Protein AF-A0ABD0NFW8-F1 (afdb_monomer)

Foldseek 3Di:
DVVVVVVVVVVVVVVVVVVVLQVVCDPPPNVVVVVVVPDPPPDPQWDAAPVRGTHRDPVVVVVRVVVVCCCVPVDPDPVNVVVLLVVLCVDDAPDDDDPVNDGSVNLNVCRVVSVVVVVVVVVCCVVVVDDDPVVVDDDDDDDDDDPDDPPDDPPPDPLDQPPDPPRDPVNNVVVVVVVVD

Solvent-accessible surface area (backbone atoms only — not comparable to full-atom values): 11494 Å² total; per-residue (Å²): 108,71,69,58,54,51,52,51,52,51,50,54,53,49,51,57,51,48,54,61,51,56,77,58,42,63,91,79,66,34,68,66,53,57,65,70,59,74,59,83,66,90,66,84,52,67,46,6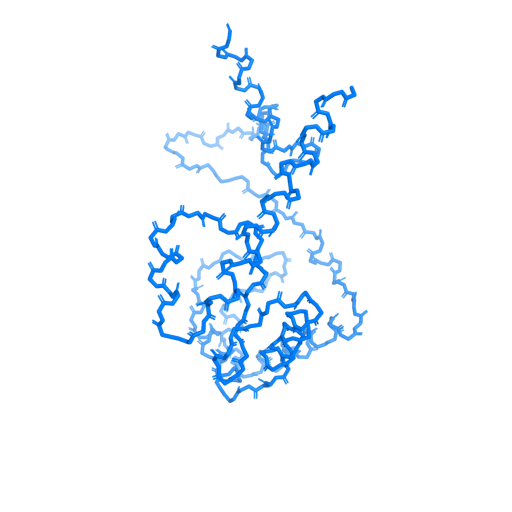3,49,100,85,62,48,68,33,66,51,67,72,57,38,52,47,53,48,51,52,50,48,51,57,68,74,68,54,86,44,76,65,57,70,51,40,59,65,52,50,51,71,65,58,72,77,92,61,86,57,54,99,81,71,60,44,68,60,56,54,45,73,46,43,71,59,40,51,57,51,50,51,52,52,51,49,51,35,61,76,63,72,47,80,60,73,73,77,76,58,85,86,88,76,91,76,86,90,70,96,69,89,88,84,63,86,82,69,81,52,91,86,60,31,75,96,36,92,98,42,43,70,65,56,49,54,51,53,52,51,66,72,75,107

Radius of gyration: 26.08 Å; Cα contacts (8 Å, |Δi|>4): 76; chains: 1; bounding box: 56×52×61 Å

pLDDT: mean 73.21, std 13.17, range [43.12, 93.19]

Organism: Cirrhinus mrigala (NCBI:txid683832)

Structure (mmCIF, N/CA/C/O backbone):
data_AF-A0ABD0NFW8-F1
#
_entry.id   AF-A0ABD0NFW8-F1
#
loop_
_atom_site.group_PDB
_atom_site.id
_atom_site.type_symbol
_atom_site.label_atom_id
_atom_site.label_alt_id
_atom_site.label_comp_id
_atom_site.label_asym_id
_atom_site.label_entity_id
_atom_site.label_seq_id
_atom_site.pdbx_PDB_ins_code
_atom_site.Cartn_x
_atom_site.Cartn_y
_atom_site.Cartn_z
_atom_site.occupancy
_atom_site.B_iso_or_equiv
_atom_site.auth_seq_id
_atom_site.auth_comp_id
_atom_site.auth_asym_id
_atom_site.auth_atom_id
_atom_site.pdbx_PDB_model_num
ATOM 1 N N . GLU A 1 1 ? 5.582 24.492 37.623 1.00 57.72 1 GLU A N 1
ATOM 2 C CA . GLU A 1 1 ? 4.584 23.721 38.400 1.00 57.72 1 GLU A CA 1
ATOM 3 C C . GLU A 1 1 ? 3.145 24.235 38.252 1.00 57.72 1 GLU A C 1
ATOM 5 O O . GLU A 1 1 ? 2.315 23.533 37.683 1.00 57.72 1 GLU A O 1
ATOM 10 N N . MET A 1 2 ? 2.856 25.489 38.629 1.00 61.19 2 MET A N 1
ATOM 11 C CA . MET A 1 2 ? 1.515 26.110 38.530 1.00 61.19 2 MET A CA 1
ATOM 12 C C . MET A 1 2 ? 0.873 26.013 37.134 1.00 61.19 2 MET A C 1
ATOM 14 O O . MET A 1 2 ? -0.293 25.650 37.002 1.00 61.19 2 MET A O 1
ATOM 18 N N . ARG A 1 3 ? 1.655 26.246 36.071 1.00 57.56 3 ARG A N 1
ATOM 19 C CA . ARG A 1 3 ? 1.192 26.139 34.674 1.00 57.56 3 ARG A CA 1
ATOM 20 C C . ARG A 1 3 ? 0.779 24.715 34.283 1.00 57.56 3 ARG A C 1
ATOM 22 O O . ARG A 1 3 ? -0.126 24.551 33.473 1.00 57.56 3 ARG A O 1
ATOM 29 N N . HIS A 1 4 ? 1.429 23.690 34.835 1.00 60.59 4 HIS A N 1
ATOM 30 C CA . HIS A 1 4 ? 1.088 22.293 34.556 1.00 60.59 4 HIS A CA 1
ATOM 31 C C . HIS A 1 4 ? -0.209 21.899 35.274 1.00 60.59 4 HIS A C 1
ATOM 33 O O . HIS A 1 4 ? -1.102 21.326 34.655 1.00 60.59 4 HIS A O 1
ATOM 39 N N . LYS A 1 5 ? -0.361 22.323 36.536 1.00 74.56 5 LYS A N 1
ATOM 40 C CA . LYS A 1 5 ? -1.594 22.141 37.314 1.00 74.56 5 LYS A CA 1
ATOM 41 C C . LYS A 1 5 ? -2.788 22.839 36.652 1.00 74.56 5 LYS A C 1
ATOM 43 O O . LYS A 1 5 ? -3.818 22.211 36.449 1.00 74.56 5 LYS A O 1
ATOM 48 N N . ALA A 1 6 ? -2.607 24.081 36.197 1.00 75.56 6 ALA A N 1
ATOM 49 C CA . ALA A 1 6 ? -3.630 24.818 35.456 1.00 75.56 6 ALA A CA 1
ATOM 50 C C . ALA A 1 6 ? -4.037 24.111 34.151 1.00 75.56 6 ALA A C 1
ATOM 52 O O . ALA A 1 6 ? -5.222 23.975 33.866 1.00 75.56 6 ALA A O 1
ATOM 53 N N . LYS A 1 7 ? -3.074 23.595 33.373 1.00 69.94 7 LYS A N 1
ATOM 54 C CA . LYS A 1 7 ? -3.372 22.827 32.151 1.00 69.94 7 LYS A CA 1
ATOM 55 C C . LYS A 1 7 ? -4.145 21.536 32.438 1.00 69.94 7 LYS A C 1
ATOM 57 O O . LYS A 1 7 ? -5.045 21.205 31.672 1.00 69.94 7 LYS A O 1
ATOM 62 N N . LYS A 1 8 ? -3.818 20.831 33.526 1.00 74.62 8 LYS A N 1
ATOM 63 C CA . LYS A 1 8 ? -4.506 19.597 33.934 1.00 74.62 8 LYS A CA 1
ATOM 64 C C . LYS A 1 8 ? -5.959 19.863 34.338 1.00 74.62 8 LYS A C 1
ATOM 66 O O . LYS A 1 8 ? -6.848 19.148 33.889 1.00 74.62 8 LYS A O 1
ATOM 71 N N . GLU A 1 9 ? -6.209 20.927 35.099 1.00 78.06 9 GLU A N 1
ATOM 72 C CA . GLU A 1 9 ? -7.574 21.333 35.462 1.00 78.06 9 GLU A CA 1
ATOM 73 C C . GLU A 1 9 ? -8.387 21.780 34.241 1.00 78.06 9 GLU A C 1
ATOM 75 O O . GLU A 1 9 ? -9.547 21.403 34.097 1.00 78.06 9 GLU A O 1
ATOM 80 N N . VAL A 1 10 ? -7.769 22.510 33.303 1.00 73.44 10 VAL A N 1
ATOM 81 C CA . VAL A 1 10 ? -8.422 22.877 32.034 1.00 73.44 10 VAL A CA 1
ATOM 82 C C . VAL A 1 10 ? -8.757 21.640 31.197 1.00 73.44 10 VAL A C 1
ATOM 84 O O . VAL A 1 10 ? -9.837 21.588 30.613 1.00 73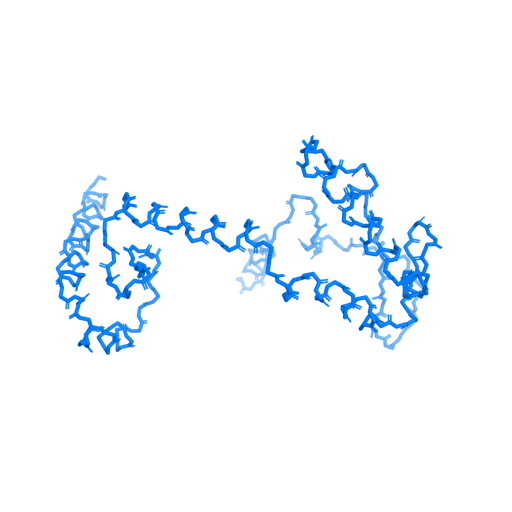.44 10 VAL A O 1
ATOM 87 N N . ALA A 1 11 ? -7.875 20.639 31.140 1.00 66.75 11 ALA A N 1
ATOM 88 C CA . ALA A 1 11 ? -8.151 19.386 30.437 1.00 66.75 11 ALA A CA 1
ATOM 89 C C . ALA A 1 11 ? -9.333 18.636 31.071 1.00 66.75 11 ALA A C 1
ATOM 91 O O . ALA A 1 11 ? -10.264 18.270 30.360 1.00 66.75 11 ALA A O 1
ATOM 92 N N . LYS A 1 12 ? -9.356 18.522 32.404 1.00 74.25 12 LYS A N 1
ATOM 93 C CA . LYS A 1 12 ? -10.440 17.874 33.157 1.00 74.25 12 LYS A CA 1
ATOM 94 C C . LYS A 1 12 ? -11.783 18.602 33.010 1.00 74.25 12 LYS A C 1
ATOM 96 O O . LYS A 1 12 ? -12.833 17.976 32.905 1.00 74.25 12 LYS A O 1
ATOM 101 N N . ALA A 1 13 ? -11.761 19.935 32.977 1.00 75.69 13 ALA A N 1
ATOM 102 C CA . ALA A 1 13 ? -12.955 20.742 32.738 1.00 75.69 13 ALA A CA 1
ATOM 103 C C . ALA A 1 13 ? -13.478 20.587 31.302 1.00 75.69 13 ALA A C 1
ATOM 105 O O . ALA A 1 13 ? -14.690 20.531 31.101 1.00 75.69 13 ALA A O 1
ATOM 106 N N . LYS A 1 14 ? -12.576 20.492 30.315 1.00 70.69 14 LYS A N 1
ATOM 107 C CA . LYS A 1 14 ? -12.939 20.217 28.919 1.00 70.69 14 LYS A CA 1
ATOM 108 C C . LYS A 1 14 ? -13.544 18.827 28.762 1.00 70.69 14 LYS A C 1
ATOM 110 O O . LYS A 1 14 ? -14.594 18.722 28.148 1.00 70.69 14 LYS A O 1
ATOM 115 N N . GLU A 1 15 ? -12.930 17.804 29.347 1.00 65.69 15 GLU A N 1
ATOM 116 C CA . GLU A 1 15 ? -13.440 16.426 29.350 1.00 65.69 15 GLU A CA 1
ATOM 117 C C . GLU A 1 15 ? -14.867 16.372 29.911 1.00 65.69 15 GLU A C 1
ATOM 119 O O . GLU A 1 15 ? -15.792 15.998 29.202 1.00 65.69 15 GLU A O 1
ATOM 124 N N . LYS A 1 16 ? -15.093 16.952 31.097 1.00 76.50 16 LYS A N 1
ATOM 125 C CA . LYS A 1 16 ? -16.430 17.026 31.708 1.00 76.50 16 LYS A CA 1
ATOM 126 C C . LYS A 1 16 ? -17.451 17.824 30.882 1.00 76.50 16 LYS A C 1
ATOM 128 O O . LYS A 1 16 ? -18.656 17.603 31.006 1.00 76.50 16 LYS A O 1
ATOM 133 N N . ALA A 1 17 ? -17.003 18.805 30.097 1.00 70.62 17 ALA A N 1
ATOM 134 C CA . ALA A 1 17 ? -17.871 19.555 29.191 1.00 70.62 17 ALA A CA 1
ATOM 135 C C . ALA A 1 17 ? -18.237 18.735 27.945 1.00 70.62 17 ALA A C 1
ATOM 137 O O . ALA A 1 17 ? -19.371 18.828 27.483 1.00 70.62 17 ALA A O 1
ATOM 138 N N . TYR A 1 18 ? -17.306 17.922 27.440 1.00 62.31 18 TYR A N 1
ATOM 139 C CA . TYR A 1 18 ? -17.555 16.991 26.345 1.00 62.31 18 TYR A CA 1
ATOM 140 C C . TYR A 1 18 ? -18.467 15.840 26.775 1.00 62.31 18 TYR A C 1
ATOM 142 O O . TYR A 1 18 ? -19.432 15.575 26.070 1.00 62.31 18 TYR A O 1
ATOM 150 N N . ASP A 1 19 ? -18.267 15.244 27.952 1.00 68.19 19 ASP A N 1
ATOM 151 C CA . ASP A 1 19 ? -19.137 14.170 28.462 1.00 68.19 19 ASP A CA 1
ATOM 152 C C . ASP A 1 19 ? -20.607 14.616 28.524 1.00 68.19 19 ASP A C 1
ATOM 154 O O . ASP A 1 19 ? -21.500 13.949 28.011 1.00 68.19 19 ASP A O 1
ATOM 158 N N . LYS A 1 20 ? -20.853 15.824 29.049 1.00 71.88 20 LYS A N 1
ATOM 159 C CA . LYS A 1 20 ? -22.196 16.431 29.102 1.00 71.88 20 LYS A CA 1
ATOM 160 C C . LYS A 1 20 ? -22.784 16.776 27.733 1.00 71.88 20 LYS A C 1
ATOM 162 O O . LYS A 1 20 ? -24.004 16.875 27.614 1.00 71.88 20 LYS A O 1
ATOM 167 N N . LEU A 1 21 ? -21.942 17.063 26.739 1.00 65.94 21 LEU A N 1
ATOM 168 C CA . LEU A 1 21 ? -22.375 17.289 25.358 1.00 65.94 21 LEU A CA 1
ATOM 169 C C . LEU A 1 21 ? -22.793 15.954 24.731 1.00 65.94 21 LEU A C 1
ATOM 171 O O . LEU A 1 21 ? -23.844 15.874 24.104 1.00 65.94 21 LEU A O 1
ATOM 175 N N . TYR A 1 22 ? -22.005 14.904 24.961 1.00 62.00 22 TYR A N 1
ATOM 176 C CA . TYR A 1 22 ? -22.234 13.566 24.426 1.00 62.00 22 TYR A CA 1
ATOM 177 C C . TYR A 1 22 ? -23.439 12.850 25.049 1.00 62.00 22 TYR A C 1
ATOM 179 O O . TYR A 1 22 ? -24.151 12.155 24.333 1.00 62.00 22 TYR A O 1
ATOM 187 N N . GLU A 1 23 ? -23.762 13.089 26.322 1.00 65.81 23 GLU A N 1
ATOM 188 C CA . GLU A 1 23 ? -25.011 12.596 26.935 1.00 65.81 23 GLU A CA 1
ATOM 189 C C . GLU A 1 23 ? -26.284 13.146 26.263 1.00 65.81 23 GLU A C 1
ATOM 191 O O . GLU A 1 23 ? -27.338 12.516 26.320 1.00 65.81 23 GLU A O 1
ATOM 196 N N . LYS A 1 24 ? -26.202 14.313 25.610 1.00 66.25 24 LYS A N 1
ATOM 197 C CA . LYS A 1 24 ? -27.335 14.959 24.923 1.00 66.25 24 LYS A CA 1
ATOM 198 C C . LYS A 1 24 ? -27.455 14.569 23.445 1.00 66.25 24 LYS A C 1
ATOM 200 O O . LYS A 1 24 ? -28.384 14.999 22.769 1.00 66.25 24 LYS A O 1
ATOM 205 N N . LEU A 1 25 ? -26.522 13.766 22.936 1.00 61.19 25 LEU A N 1
ATOM 206 C CA . LEU A 1 25 ? -26.402 13.386 21.529 1.00 61.19 25 LEU A CA 1
ATOM 207 C C . LEU A 1 25 ? -27.142 12.067 21.235 1.00 61.19 25 LEU A C 1
ATOM 209 O O . LEU A 1 25 ? -26.522 11.053 20.931 1.00 61.19 25 LEU A O 1
ATOM 213 N N . ASN A 1 26 ? -28.479 12.077 21.296 1.00 55.81 26 ASN A N 1
ATOM 214 C CA . ASN A 1 26 ? -29.318 10.966 20.817 1.00 55.81 26 ASN A CA 1
ATOM 215 C C . ASN A 1 26 ? -30.651 11.481 20.217 1.00 55.81 26 ASN A C 1
ATOM 217 O O . ASN A 1 26 ? -31.208 12.439 20.750 1.00 55.81 26 ASN A O 1
ATOM 221 N N . PRO A 1 27 ? -31.251 10.843 19.192 1.00 53.16 27 PRO A N 1
ATOM 222 C CA . PRO A 1 27 ? -30.721 10.550 17.859 1.00 53.16 27 PRO A CA 1
ATOM 223 C C . PRO A 1 27 ? -31.009 11.656 16.812 1.00 53.16 27 PRO A C 1
ATOM 225 O O . PRO A 1 27 ? -30.450 11.587 15.724 1.00 53.16 27 PRO A O 1
ATOM 228 N N . GLU A 1 28 ? -31.839 12.674 17.093 1.00 50.22 28 GLU A N 1
ATOM 229 C CA . GLU A 1 28 ? -32.274 13.647 16.059 1.00 50.22 28 GLU A CA 1
ATOM 230 C C . GLU A 1 28 ? -31.781 15.094 16.251 1.00 50.22 28 GLU A C 1
ATOM 232 O O . GLU A 1 28 ? -31.641 15.824 15.268 1.00 50.22 28 GLU A O 1
ATOM 237 N N . GLU A 1 29 ? -31.470 15.536 17.475 1.00 51.25 29 GLU A N 1
ATOM 238 C CA . GLU A 1 29 ? -31.160 16.960 17.721 1.00 51.25 29 GLU A CA 1
ATOM 239 C C . GLU A 1 29 ? -29.661 17.293 17.756 1.00 51.25 29 GLU A C 1
ATOM 241 O O . GLU A 1 29 ? -29.271 18.424 17.458 1.00 51.25 29 GLU A O 1
ATOM 246 N N . GLY A 1 30 ? -28.796 16.323 18.058 1.00 50.94 30 GLY A N 1
ATOM 247 C CA . GLY A 1 30 ? -27.383 16.606 18.323 1.00 50.94 30 GLY A CA 1
ATOM 248 C C . GLY A 1 30 ? -26.491 16.792 17.084 1.00 50.94 30 GLY A C 1
ATOM 249 O O . GLY A 1 30 ? -25.461 17.462 17.173 1.00 50.94 30 GLY A O 1
ATOM 250 N N . GLU A 1 31 ? -26.885 16.290 15.905 1.00 49.09 31 GLU A N 1
ATOM 251 C CA . GLU A 1 31 ? -26.116 16.484 14.656 1.00 49.09 31 GLU A CA 1
ATOM 252 C C . GLU A 1 31 ? -25.995 17.970 14.284 1.00 49.09 31 GLU A C 1
ATOM 254 O O . GLU A 1 31 ? -24.922 18.430 13.898 1.00 49.09 31 GLU A O 1
ATOM 259 N N . LYS A 1 32 ? -27.060 18.756 14.498 1.00 55.78 32 LYS A N 1
ATOM 260 C CA . LYS A 1 32 ? -27.054 20.203 14.226 1.00 55.78 32 LYS A CA 1
ATOM 261 C C . LYS A 1 32 ? -26.166 20.990 15.191 1.00 55.78 32 LYS A C 1
ATOM 263 O O . LYS A 1 32 ? -25.728 22.087 14.840 1.00 55.78 32 LYS A O 1
ATOM 268 N N . GLU A 1 33 ? -25.916 20.476 16.396 1.00 51.59 33 GLU A N 1
ATOM 269 C CA . GLU A 1 33 ? -25.056 21.141 17.383 1.00 51.59 33 GLU A CA 1
ATOM 270 C C . GLU A 1 33 ? -23.565 20.885 17.132 1.00 51.59 33 GLU A C 1
ATOM 272 O O . GLU A 1 33 ? -22.766 21.810 17.292 1.00 51.59 33 GLU A O 1
ATOM 277 N N . LEU A 1 34 ? -23.185 19.684 16.681 1.00 51.28 34 LEU A N 1
ATOM 278 C CA . LEU A 1 34 ? -21.800 19.369 16.302 1.00 51.28 34 LEU A CA 1
ATOM 279 C C . LEU A 1 34 ? -21.357 20.153 15.059 1.00 51.28 34 LEU A C 1
ATOM 281 O O . LEU A 1 34 ? -20.278 20.747 15.070 1.00 51.28 34 LEU A O 1
ATOM 285 N N . ASP A 1 35 ? -22.219 20.242 14.044 1.00 51.16 35 ASP A N 1
ATOM 286 C CA . ASP A 1 35 ? -21.938 20.985 12.807 1.00 51.16 35 ASP A CA 1
ATOM 287 C C . ASP A 1 35 ? -21.851 22.503 13.056 1.00 51.16 35 ASP A C 1
ATOM 289 O O . ASP A 1 35 ? -20.966 23.190 12.543 1.00 51.16 35 ASP A O 1
ATOM 293 N N . ARG A 1 36 ? -22.713 23.044 13.934 1.00 50.84 36 ARG A N 1
ATOM 294 C CA . ARG A 1 36 ? -22.640 24.455 14.366 1.00 50.84 36 ARG A CA 1
ATOM 295 C C . ARG A 1 36 ? -21.380 24.780 15.155 1.00 50.84 36 ARG A C 1
ATOM 297 O O . ARG A 1 36 ? -20.960 25.937 15.163 1.00 50.84 36 ARG A O 1
ATOM 304 N N . ALA A 1 37 ? -20.810 23.806 15.861 1.00 52.38 37 ALA A N 1
ATOM 305 C CA . ALA A 1 37 ? -19.673 24.049 16.733 1.00 52.38 37 ALA A CA 1
ATOM 306 C C . ALA A 1 37 ? -18.352 24.207 15.969 1.00 52.38 37 ALA A C 1
ATOM 308 O O . ALA A 1 37 ? -17.406 24.699 16.585 1.00 52.38 37 ALA A O 1
ATOM 309 N N . GLY A 1 38 ? -18.274 23.826 14.681 1.00 46.03 38 GLY A N 1
ATOM 310 C CA . GLY A 1 38 ? -17.118 24.066 13.799 1.00 46.03 38 GLY A CA 1
ATOM 311 C C . GLY A 1 38 ? -15.771 23.619 14.377 1.00 46.03 38 GLY A C 1
ATOM 312 O O . GLY A 1 38 ? -14.724 24.158 14.022 1.00 46.03 38 GLY A O 1
ATOM 313 N N . LYS A 1 39 ? -15.793 22.702 15.344 1.00 51.97 39 LYS A N 1
ATOM 314 C CA . LYS A 1 39 ? -14.612 22.250 16.067 1.00 51.97 39 LYS A CA 1
ATOM 315 C C . LYS A 1 39 ? -14.188 20.950 15.432 1.00 51.97 39 LYS A C 1
ATOM 317 O O . LYS A 1 39 ? -14.923 19.975 15.535 1.00 51.97 39 LYS A O 1
ATOM 322 N N . ASP A 1 40 ? -12.996 20.943 14.845 1.00 43.72 40 ASP A N 1
ATOM 323 C CA . ASP A 1 40 ? -12.250 19.717 14.590 1.00 43.72 40 ASP A CA 1
ATOM 324 C C . ASP A 1 40 ? -12.269 18.886 15.874 1.00 43.72 40 ASP A C 1
ATOM 326 O O . ASP A 1 40 ? -11.600 19.201 16.867 1.00 43.72 40 ASP A O 1
ATOM 330 N N . VAL A 1 41 ? -13.113 17.857 15.892 1.00 48.97 41 VAL A N 1
ATOM 331 C CA . VAL A 1 41 ? -13.207 16.925 17.006 1.00 48.97 41 VAL A CA 1
ATOM 332 C C . VAL A 1 41 ? -11.978 16.027 16.897 1.00 48.97 41 VAL A C 1
ATOM 334 O O . VAL A 1 41 ? -12.026 14.912 16.397 1.00 48.97 41 VAL A O 1
ATOM 337 N N . LEU A 1 42 ? -10.842 16.539 17.376 1.00 43.12 42 LEU A N 1
ATOM 338 C CA . LEU A 1 42 ? -9.550 15.842 17.446 1.00 43.12 42 LEU A CA 1
ATOM 339 C C . LEU A 1 42 ? -9.572 14.617 18.388 1.00 43.12 42 LEU A C 1
ATOM 341 O O . LEU A 1 42 ? -8.546 13.984 18.613 1.00 43.12 42 LEU A O 1
ATOM 345 N N . GLN A 1 43 ? -10.732 14.281 18.957 1.00 50.94 43 GLN A N 1
ATOM 346 C CA . GLN A 1 43 ? -10.986 13.059 19.709 1.00 50.94 43 GLN A CA 1
ATOM 347 C C . GLN A 1 43 ? -12.304 12.458 19.224 1.00 50.94 43 GLN A C 1
ATOM 349 O O . GLN A 1 43 ? -13.359 12.759 19.783 1.00 50.94 43 GLN A O 1
ATOM 354 N N . VAL A 1 44 ? -12.258 11.626 18.182 1.00 51.78 44 VAL A N 1
ATOM 355 C CA . VAL A 1 44 ? -13.405 10.815 17.747 1.00 51.78 44 VAL A CA 1
ATOM 356 C C . VAL A 1 44 ? -13.715 9.799 18.855 1.00 51.78 44 VAL A C 1
ATOM 358 O O . VAL A 1 44 ? -13.275 8.658 18.820 1.00 51.78 44 VAL A O 1
ATOM 361 N N . ARG A 1 45 ? -14.430 10.247 19.892 1.00 53.94 45 ARG A N 1
ATOM 362 C CA . ARG A 1 45 ? -15.006 9.408 20.959 1.00 53.94 45 ARG A CA 1
ATOM 363 C C . ARG A 1 45 ? -16.444 8.996 20.645 1.00 53.94 45 ARG A C 1
ATOM 365 O O . ARG A 1 45 ? -17.104 8.408 21.488 1.00 53.94 45 ARG A O 1
ATOM 372 N N . VAL A 1 46 ? -16.932 9.343 19.454 1.00 61.38 46 VAL A N 1
ATOM 373 C CA . VAL A 1 46 ? -18.312 9.118 19.039 1.00 61.38 46 VAL A CA 1
ATOM 374 C C . VAL A 1 46 ? -18.324 8.385 17.719 1.00 61.38 46 VAL A C 1
ATOM 376 O O . VAL A 1 46 ? -17.937 8.939 16.692 1.00 61.38 46 VAL A O 1
ATOM 379 N N . ILE A 1 47 ? -18.796 7.147 17.755 1.00 71.38 47 ILE A N 1
ATOM 380 C CA . ILE A 1 47 ? -19.121 6.380 16.556 1.00 71.38 47 ILE A CA 1
ATOM 381 C C . ILE A 1 47 ? -20.522 5.804 16.700 1.00 71.38 47 ILE A C 1
ATOM 383 O O . ILE A 1 47 ? -21.018 5.633 17.813 1.00 71.38 47 ILE A O 1
ATOM 387 N N . LYS A 1 48 ? -21.180 5.538 15.572 1.00 78.62 48 LYS A N 1
ATOM 388 C CA . LYS A 1 48 ? -22.524 4.962 15.569 1.00 78.62 48 LYS A CA 1
ATOM 389 C C . LYS A 1 48 ? -22.461 3.437 15.494 1.00 78.62 48 LYS A C 1
ATOM 391 O O . LYS A 1 48 ? -21.636 2.873 14.767 1.00 78.62 48 LYS A O 1
ATOM 396 N N . ASP A 1 49 ? -23.344 2.769 16.225 1.00 77.06 49 ASP A N 1
ATOM 397 C CA . ASP A 1 49 ? -23.582 1.337 16.039 1.00 77.06 49 ASP A CA 1
ATOM 398 C C . ASP A 1 49 ? -24.355 1.057 14.729 1.00 77.06 49 ASP A C 1
ATOM 400 O O . ASP A 1 49 ? -24.738 1.976 13.996 1.00 77.06 49 ASP A O 1
ATOM 404 N N . ALA A 1 50 ? -24.579 -0.220 14.407 1.00 77.00 50 ALA A N 1
ATOM 405 C CA . ALA A 1 50 ? -25.345 -0.627 13.222 1.00 77.00 50 ALA A CA 1
ATOM 406 C C . ALA A 1 50 ? -26.810 -0.132 13.236 1.00 77.00 50 ALA A C 1
ATOM 408 O O . ALA A 1 50 ? -27.439 -0.006 12.186 1.00 77.00 50 ALA A O 1
ATOM 409 N N . VAL A 1 51 ? -27.342 0.199 14.416 1.00 81.50 51 VAL A N 1
ATOM 410 C CA . VAL A 1 51 ? -28.709 0.691 14.649 1.00 81.50 51 VAL A CA 1
ATOM 411 C C . VAL A 1 51 ? -28.742 2.232 14.725 1.00 81.50 51 VAL A C 1
ATOM 413 O O . VAL A 1 51 ? -29.784 2.826 14.985 1.00 81.50 51 VAL A O 1
ATOM 416 N N . LYS A 1 52 ? -27.621 2.899 14.402 1.00 75.38 52 LYS A N 1
ATOM 417 C CA . LYS A 1 52 ? -27.409 4.359 14.417 1.00 75.38 52 LYS A CA 1
ATOM 418 C C . LYS A 1 52 ? -27.412 5.012 15.804 1.00 75.38 52 LYS A C 1
ATOM 420 O O . LYS A 1 52 ? -27.476 6.241 15.879 1.00 75.38 52 LYS A O 1
ATOM 425 N N . ASN A 1 53 ? -27.279 4.246 16.881 1.00 75.88 53 ASN A N 1
ATOM 426 C CA . ASN A 1 53 ? -27.114 4.805 18.219 1.00 75.88 53 ASN A CA 1
ATOM 427 C C . ASN A 1 53 ? -25.691 5.328 18.408 1.00 75.88 53 ASN A C 1
ATOM 429 O O . ASN A 1 53 ? -24.725 4.733 17.928 1.00 75.88 53 ASN A O 1
ATOM 433 N N . VAL A 1 54 ? -25.561 6.436 19.130 1.00 76.12 54 VAL A N 1
ATOM 434 C CA . VAL A 1 54 ? -24.274 7.060 19.447 1.00 76.12 54 VAL A CA 1
ATOM 435 C C . VAL A 1 54 ? -23.591 6.299 20.585 1.00 76.12 54 VAL A C 1
ATOM 437 O O . VAL A 1 54 ? -24.114 6.209 21.693 1.00 76.12 54 VAL A O 1
ATOM 440 N N . LEU A 1 55 ? -22.397 5.775 20.310 1.00 76.88 55 LEU A N 1
ATOM 441 C CA . LEU A 1 55 ? -21.527 5.128 21.288 1.00 76.88 55 LEU A CA 1
ATOM 442 C C . LEU A 1 55 ? -20.506 6.143 21.798 1.00 76.88 55 LEU A C 1
ATOM 444 O O . LEU A 1 55 ? -19.842 6.797 20.998 1.00 76.88 55 LEU A O 1
ATOM 448 N N . THR A 1 56 ? -20.385 6.267 23.119 1.00 72.62 56 THR A N 1
ATOM 449 C CA . THR A 1 56 ? -19.576 7.313 23.776 1.00 72.62 56 THR A CA 1
ATOM 450 C C . THR A 1 56 ? -18.469 6.760 24.678 1.00 72.62 56 THR A C 1
ATOM 452 O O . THR A 1 56 ? -17.518 7.473 24.996 1.00 72.62 56 THR A O 1
ATOM 455 N N . SER A 1 57 ? -18.569 5.490 25.089 1.00 76.81 57 SER A N 1
ATOM 456 C CA . SER A 1 57 ? -17.542 4.818 25.894 1.00 76.81 57 SER A CA 1
ATOM 457 C C . SER A 1 57 ? -16.397 4.323 25.014 1.00 76.81 57 SER A C 1
ATOM 459 O O . SER A 1 57 ? -16.640 3.645 24.019 1.00 76.81 57 SER A O 1
ATOM 461 N N . GLU A 1 58 ? -15.155 4.602 25.412 1.00 73.44 58 GLU A N 1
ATOM 462 C CA . GLU A 1 58 ? -13.932 4.217 24.692 1.00 73.44 58 GLU A CA 1
ATOM 463 C C . GLU A 1 58 ? -13.872 2.710 24.393 1.00 73.44 58 GLU A C 1
ATOM 465 O O . GLU A 1 58 ? -13.596 2.310 23.266 1.00 73.44 58 GLU A O 1
ATOM 470 N N . GLU A 1 59 ? -14.235 1.869 25.361 1.00 78.06 59 GLU A N 1
ATOM 471 C CA . GLU A 1 59 ? -14.256 0.408 25.216 1.00 78.06 59 GLU A CA 1
ATOM 472 C C . GLU A 1 59 ? -15.274 -0.062 24.167 1.00 78.06 59 GLU A C 1
ATOM 474 O O . GLU A 1 59 ? -15.023 -1.005 23.416 1.00 78.06 59 GLU A O 1
ATOM 479 N N . ILE A 1 60 ? -16.432 0.603 24.102 1.00 79.75 60 ILE A N 1
ATOM 480 C CA . ILE A 1 60 ? -17.517 0.257 23.176 1.00 79.75 60 ILE A CA 1
ATOM 481 C C . ILE A 1 60 ? -17.219 0.816 21.781 1.00 79.75 60 ILE A C 1
ATOM 483 O O . ILE A 1 60 ? -17.484 0.151 20.785 1.00 79.75 60 ILE A O 1
ATOM 487 N N . VAL A 1 61 ? -16.605 1.999 21.705 1.00 81.31 61 VAL A N 1
ATOM 488 C CA . VAL A 1 61 ? -16.107 2.604 20.464 1.00 81.31 61 VAL A CA 1
ATOM 489 C C . VAL A 1 61 ? -15.031 1.711 19.841 1.00 81.31 61 VAL A C 1
ATOM 491 O O . VAL A 1 61 ? -15.105 1.406 18.657 1.00 81.31 61 VAL A O 1
ATOM 494 N N . LEU A 1 62 ? -14.062 1.226 20.622 1.00 82.06 62 LEU A N 1
ATOM 495 C CA . LEU A 1 62 ? -13.037 0.304 20.119 1.00 82.06 62 LEU A CA 1
ATOM 496 C C . LEU A 1 62 ? -13.638 -1.023 19.646 1.00 82.06 62 LEU A C 1
ATOM 498 O O . LEU A 1 62 ? -13.260 -1.520 18.588 1.00 82.06 62 LEU A O 1
ATOM 502 N N . ARG A 1 63 ? -14.607 -1.573 20.387 1.00 84.38 63 ARG A N 1
ATOM 503 C CA . ARG A 1 63 ? -15.304 -2.801 19.986 1.00 84.38 63 ARG A CA 1
ATOM 504 C C . ARG A 1 63 ? -16.096 -2.615 18.695 1.00 84.38 63 ARG A C 1
ATOM 506 O O . ARG A 1 63 ? -15.964 -3.422 17.787 1.00 84.38 63 ARG A O 1
ATOM 513 N N . ARG A 1 64 ? -16.849 -1.522 18.567 1.00 87.62 64 ARG A N 1
ATOM 514 C CA . ARG A 1 64 ? -17.596 -1.223 17.342 1.00 87.62 64 ARG A CA 1
ATOM 515 C C . ARG A 1 64 ? -16.667 -0.932 16.158 1.00 87.62 64 ARG A C 1
ATOM 517 O O . ARG A 1 64 ? -17.017 -1.287 15.036 1.00 87.62 64 ARG A O 1
ATOM 524 N N . TRP A 1 65 ? -15.494 -0.333 16.383 1.00 82.81 65 TRP A N 1
ATOM 525 C CA . TRP A 1 65 ? -14.447 -0.231 15.360 1.00 82.81 65 TRP A CA 1
ATOM 526 C C . TRP A 1 65 ? -13.947 -1.606 14.922 1.00 82.81 65 TRP A C 1
ATOM 528 O O . TRP A 1 65 ? -13.841 -1.840 13.725 1.00 82.81 65 TRP A O 1
ATOM 538 N N . MET A 1 66 ? -13.671 -2.508 15.866 1.00 83.62 66 MET A N 1
ATOM 539 C CA . MET A 1 66 ? -13.253 -3.882 15.576 1.00 83.62 66 MET A CA 1
ATOM 540 C C . MET A 1 66 ? -14.310 -4.620 14.747 1.00 83.62 66 MET A C 1
ATOM 542 O O . MET A 1 66 ? -13.984 -5.118 13.679 1.00 83.62 66 MET A O 1
ATOM 546 N N . GLU A 1 67 ? -15.575 -4.587 15.175 1.00 85.00 67 GLU A N 1
ATOM 547 C CA . GLU A 1 67 ? -16.710 -5.166 14.439 1.00 85.00 67 GLU A CA 1
ATOM 548 C C . GLU A 1 67 ? -16.839 -4.562 13.033 1.00 85.00 67 GLU A C 1
ATOM 550 O O . GLU A 1 67 ? -16.976 -5.284 12.053 1.00 85.00 67 GLU A O 1
ATOM 555 N N . TYR A 1 68 ? -16.748 -3.232 12.912 1.00 82.75 68 TYR A N 1
ATOM 556 C CA . TYR A 1 68 ? -16.808 -2.550 11.618 1.00 82.75 68 TYR A CA 1
ATOM 557 C C . TYR A 1 68 ? -15.670 -2.975 10.688 1.00 82.75 68 TYR A C 1
ATOM 559 O O . TYR A 1 68 ? -15.902 -3.191 9.504 1.00 82.75 68 TYR A O 1
ATOM 567 N N . PHE A 1 69 ? -14.442 -3.073 11.201 1.00 80.69 69 PHE A N 1
ATOM 568 C CA . PHE A 1 69 ? -13.297 -3.500 10.403 1.00 80.69 69 PHE A CA 1
ATOM 569 C C . PHE A 1 69 ? -13.385 -4.976 10.024 1.00 80.69 69 PHE A C 1
ATOM 571 O O . PHE A 1 69 ? -13.054 -5.301 8.891 1.00 80.69 69 PHE A O 1
ATOM 578 N N . GLU A 1 70 ? -13.855 -5.854 10.913 1.00 80.50 70 GLU A N 1
ATOM 579 C CA . GLU A 1 70 ? -14.092 -7.259 10.571 1.00 80.50 70 GLU A CA 1
ATOM 580 C C . GLU A 1 70 ? -15.144 -7.397 9.466 1.00 80.50 70 GLU A C 1
ATOM 582 O O . GLU A 1 70 ? -14.911 -8.112 8.493 1.00 80.50 70 GLU A O 1
ATOM 587 N N . GLU A 1 71 ? -16.261 -6.672 9.563 1.00 81.12 71 GLU A N 1
ATOM 588 C CA . GLU A 1 71 ? -17.291 -6.637 8.518 1.00 81.12 71 GLU A CA 1
ATOM 589 C C . GLU A 1 71 ? -16.758 -6.057 7.202 1.00 81.12 71 GLU A C 1
ATOM 591 O O . GLU A 1 71 ? -17.043 -6.588 6.132 1.00 81.12 71 GLU A O 1
ATOM 596 N N . LEU A 1 72 ? -15.994 -4.964 7.268 1.00 79.44 72 LEU A N 1
ATOM 597 C CA . LEU A 1 72 ? -15.498 -4.256 6.089 1.00 79.44 72 LEU A CA 1
ATOM 598 C C . LEU A 1 72 ? -14.389 -5.022 5.362 1.00 79.44 72 LEU A C 1
ATOM 600 O O . LEU A 1 72 ? -14.335 -4.974 4.139 1.00 79.44 72 LEU A O 1
ATOM 604 N N . MET A 1 73 ? -13.477 -5.655 6.102 1.00 69.81 73 MET A N 1
ATOM 605 C CA . MET A 1 73 ? -12.246 -6.223 5.542 1.00 69.81 73 MET A CA 1
ATOM 606 C C . MET A 1 73 ? -12.357 -7.715 5.225 1.00 69.81 73 MET A C 1
ATOM 608 O O . MET A 1 73 ? -11.615 -8.189 4.371 1.00 69.81 73 MET A O 1
ATOM 612 N N . ASN A 1 74 ? -13.247 -8.456 5.898 1.00 70.19 74 ASN A N 1
ATOM 613 C CA . ASN A 1 74 ? -13.292 -9.922 5.798 1.00 70.19 74 ASN A CA 1
ATOM 614 C C . ASN A 1 74 ? -14.546 -10.462 5.096 1.00 70.19 74 ASN A C 1
ATOM 616 O O . ASN A 1 74 ? -14.656 -11.671 4.882 1.00 70.19 74 ASN A O 1
ATOM 620 N N . VAL A 1 75 ? -15.504 -9.606 4.735 1.00 66.75 75 VAL A N 1
ATOM 621 C CA . VAL A 1 75 ? -16.661 -10.010 3.930 1.00 66.75 75 VAL A CA 1
ATOM 622 C C . VAL A 1 75 ? -16.337 -9.764 2.463 1.00 66.75 75 VAL A C 1
ATOM 624 O O . VAL A 1 75 ? -16.565 -8.666 1.963 1.00 66.75 75 VAL A O 1
ATOM 627 N N . GLU A 1 76 ? -15.855 -10.798 1.760 1.00 58.78 76 GLU A N 1
ATOM 628 C CA . GLU A 1 76 ? -15.745 -10.755 0.297 1.00 58.78 76 GLU A CA 1
ATOM 629 C C . GLU A 1 76 ? -17.131 -10.497 -0.303 1.00 58.78 76 GLU A C 1
ATOM 631 O O . GLU A 1 76 ? -17.997 -11.375 -0.394 1.00 58.78 76 GLU A O 1
ATOM 636 N N . THR A 1 77 ? -17.359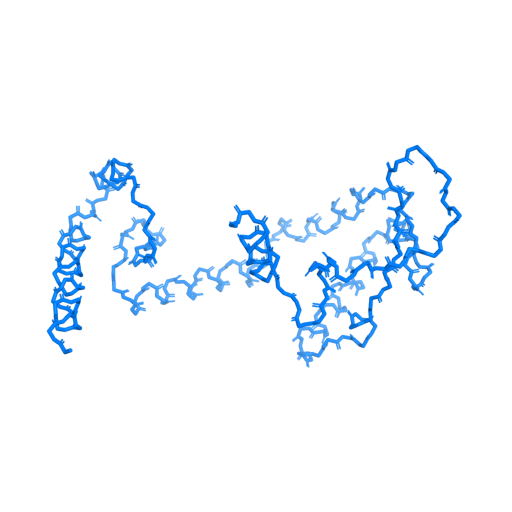 -9.266 -0.734 1.00 62.31 77 THR A N 1
ATOM 637 C CA . THR A 1 77 ? -18.594 -8.910 -1.412 1.00 62.31 77 THR A CA 1
ATOM 638 C C . THR A 1 77 ? -18.479 -9.343 -2.871 1.00 62.31 77 THR A C 1
ATOM 640 O O . THR A 1 77 ? -17.447 -9.169 -3.517 1.00 62.31 77 THR A O 1
ATOM 643 N N . GLU A 1 78 ? -19.569 -9.819 -3.478 1.00 59.91 78 GLU A N 1
ATOM 644 C CA . GLU A 1 78 ? -19.594 -10.143 -4.917 1.00 59.91 78 GLU A CA 1
ATOM 645 C C . GLU A 1 78 ? -19.136 -8.957 -5.799 1.00 59.91 78 GLU A C 1
ATOM 647 O O . GLU A 1 78 ? -18.601 -9.123 -6.897 1.00 59.91 78 GLU A O 1
ATOM 652 N N . ARG A 1 79 ? -19.301 -7.736 -5.280 1.00 58.50 79 ARG A N 1
ATOM 653 C CA . ARG A 1 79 ? -18.790 -6.491 -5.849 1.00 58.50 79 ARG A CA 1
ATOM 654 C C . ARG A 1 79 ? -17.262 -6.435 -5.915 1.00 58.50 79 ARG A C 1
ATOM 656 O O . ARG A 1 79 ? -16.752 -5.961 -6.921 1.00 58.50 79 ARG A O 1
ATOM 663 N N . GLU A 1 80 ? -16.559 -6.889 -4.886 1.00 61.91 80 GLU A N 1
ATOM 664 C CA . GLU A 1 80 ? -15.092 -6.849 -4.783 1.00 61.91 80 GLU A CA 1
ATOM 665 C C . GLU A 1 80 ? -14.459 -7.850 -5.744 1.00 61.91 80 GLU A C 1
ATOM 667 O O . GLU A 1 80 ? -13.561 -7.502 -6.508 1.00 61.91 80 GLU A O 1
ATOM 672 N N . ARG A 1 81 ? -15.052 -9.045 -5.848 1.00 60.84 81 ARG A N 1
ATOM 673 C CA . ARG A 1 81 ? -14.649 -10.056 -6.834 1.00 60.84 81 ARG A CA 1
ATOM 674 C C . ARG A 1 81 ? -14.786 -9.565 -8.277 1.00 60.84 81 ARG A C 1
ATOM 676 O O . ARG A 1 81 ? -13.960 -9.870 -9.132 1.00 60.84 81 ARG A O 1
ATOM 683 N N . ARG A 1 82 ? -15.835 -8.784 -8.558 1.00 60.59 82 ARG A N 1
ATOM 684 C CA . ARG A 1 82 ? -16.051 -8.140 -9.865 1.00 60.59 82 ARG A CA 1
ATOM 685 C C . ARG A 1 82 ? -15.166 -6.903 -10.066 1.00 60.59 82 ARG A C 1
ATOM 687 O O . ARG A 1 82 ? -14.960 -6.502 -11.210 1.00 60.59 82 ARG A O 1
ATOM 694 N N . LEU A 1 83 ? -14.665 -6.295 -8.990 1.00 61.91 83 LEU A N 1
ATOM 695 C CA . LEU A 1 83 ? -13.869 -5.070 -9.024 1.00 61.91 83 LEU A CA 1
ATOM 696 C C . LEU A 1 83 ? -12.510 -5.324 -9.677 1.00 61.91 83 LEU A C 1
ATOM 698 O O . LEU A 1 83 ? -12.198 -4.657 -10.662 1.00 61.91 83 LEU A O 1
ATOM 702 N N . CYS A 1 84 ? -11.786 -6.361 -9.235 1.00 62.72 84 CYS A N 1
ATOM 703 C CA . CYS A 1 84 ? -10.448 -6.675 -9.747 1.00 62.72 84 CYS A CA 1
ATOM 704 C C . CYS A 1 84 ? -10.429 -6.849 -11.274 1.00 62.72 84 CYS A C 1
ATOM 706 O O . CYS A 1 84 ? -9.562 -6.315 -11.967 1.00 62.72 84 CYS A O 1
ATOM 708 N N . ASP A 1 85 ? -11.433 -7.540 -11.813 1.00 65.38 85 ASP A N 1
ATOM 709 C CA . ASP A 1 85 ? -11.573 -7.804 -13.247 1.00 65.38 85 ASP A CA 1
ATOM 710 C C . ASP A 1 85 ? -11.901 -6.527 -14.051 1.00 65.38 85 ASP A C 1
ATOM 712 O O . ASP A 1 85 ? -11.452 -6.336 -15.188 1.00 65.38 85 ASP A O 1
ATOM 716 N N . VAL A 1 86 ? -12.676 -5.612 -13.457 1.00 69.12 86 VAL A N 1
ATOM 717 C CA . VAL A 1 86 ? -13.000 -4.300 -14.039 1.00 69.12 86 VAL A CA 1
ATOM 718 C C . VAL A 1 86 ? -11.806 -3.349 -13.954 1.00 69.12 86 VAL A C 1
ATOM 720 O O . VAL A 1 86 ? -11.535 -2.612 -14.902 1.00 69.12 86 VAL A O 1
ATOM 723 N N . GLU A 1 87 ? -11.070 -3.351 -12.850 1.00 73.88 87 GLU A N 1
ATOM 724 C CA . GLU A 1 87 ? -9.928 -2.468 -12.612 1.00 73.88 87 GLU A CA 1
ATOM 725 C C . GLU A 1 87 ? -8.733 -2.823 -13.481 1.00 73.88 87 GLU A C 1
ATOM 727 O O . GLU A 1 87 ? -8.133 -1.916 -14.066 1.00 73.88 87 GLU A O 1
ATOM 732 N N . MET A 1 88 ? -8.480 -4.118 -13.692 1.00 76.56 88 MET A N 1
ATOM 733 C CA . MET A 1 88 ? -7.473 -4.580 -14.646 1.00 76.56 88 MET A CA 1
ATOM 734 C C . MET A 1 88 ? -7.736 -3.988 -16.038 1.00 76.56 88 MET A C 1
ATOM 736 O O . MET A 1 88 ? -6.851 -3.417 -16.674 1.00 76.56 88 MET A O 1
ATOM 740 N N . LYS A 1 89 ? -8.998 -4.005 -16.490 1.00 74.94 89 LYS 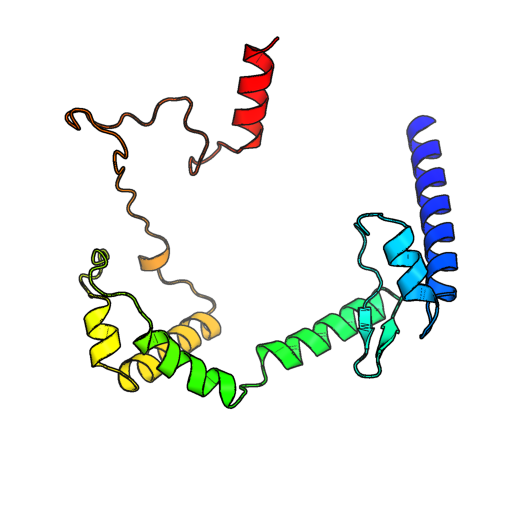A N 1
ATOM 741 C CA . LYS A 1 89 ? -9.405 -3.440 -17.790 1.00 74.94 89 LYS A CA 1
ATOM 742 C C . LYS A 1 89 ? -9.280 -1.914 -17.866 1.00 74.94 89 LYS A C 1
ATOM 744 O O . LYS A 1 89 ? -9.184 -1.378 -18.970 1.00 74.94 89 LYS A O 1
ATOM 749 N N . ARG A 1 90 ? -9.265 -1.208 -16.729 1.00 82.81 90 ARG A N 1
ATOM 750 C CA . ARG A 1 90 ? -9.147 0.262 -16.651 1.00 82.81 90 ARG A CA 1
ATOM 751 C C . ARG A 1 90 ? -7.702 0.758 -16.584 1.00 82.81 90 ARG A C 1
ATOM 753 O O . ARG A 1 90 ? -7.484 1.973 -16.620 1.00 82.81 90 ARG A O 1
ATOM 760 N N . MET A 1 91 ? -6.718 -0.137 -16.512 1.00 84.44 91 MET A N 1
ATOM 761 C CA . MET A 1 91 ? -5.309 0.247 -16.504 1.00 84.44 91 MET A CA 1
ATOM 762 C C . MET A 1 91 ? -4.914 0.979 -17.799 1.00 84.44 91 MET A C 1
ATOM 764 O O . MET A 1 91 ? -5.167 0.516 -18.917 1.00 84.44 91 MET A O 1
ATOM 768 N N . LYS A 1 92 ? -4.282 2.152 -17.647 1.00 86.56 92 LYS A N 1
ATOM 769 C CA . LYS A 1 92 ? -3.852 3.000 -18.770 1.00 86.56 92 LYS A CA 1
ATOM 770 C C . LYS A 1 92 ? -2.654 2.374 -19.480 1.00 86.56 92 LYS A C 1
ATOM 772 O O . LYS A 1 92 ? -1.646 2.127 -18.831 1.00 86.56 92 LYS A O 1
ATOM 777 N N . SER A 1 93 ? -2.756 2.205 -20.794 1.00 87.44 93 SER A N 1
ATOM 778 C CA . SER A 1 93 ? -1.658 1.749 -21.654 1.00 87.44 93 SER A CA 1
ATOM 779 C C . SER A 1 93 ? -0.555 2.797 -21.826 1.00 87.44 93 SER A C 1
ATOM 781 O O . SER A 1 93 ? -0.768 3.985 -21.563 1.00 87.44 93 SER A O 1
ATOM 783 N N . GLY A 1 94 ? 0.612 2.353 -22.297 1.00 86.50 94 GLY A N 1
ATOM 784 C CA . GLY A 1 94 ? 1.758 3.220 -22.595 1.00 86.50 94 GLY A CA 1
ATOM 785 C C . GLY A 1 94 ? 2.480 3.730 -21.347 1.00 86.50 94 GLY A C 1
ATOM 786 O O . GLY A 1 94 ? 3.077 4.807 -21.360 1.00 86.50 94 GLY A O 1
ATOM 787 N N . LYS A 1 95 ? 2.379 2.990 -20.239 1.00 88.50 95 LYS A N 1
ATOM 788 C CA . LYS A 1 95 ? 3.180 3.235 -19.038 1.00 88.50 95 LYS A CA 1
ATOM 789 C C . LYS A 1 95 ? 4.576 2.655 -19.230 1.00 88.50 95 LYS A C 1
ATOM 791 O O . LYS A 1 95 ? 4.737 1.632 -19.886 1.00 88.50 95 LYS A O 1
ATOM 796 N N . VAL A 1 96 ? 5.574 3.332 -18.665 1.00 87.25 96 VAL A N 1
ATOM 797 C CA . VAL A 1 96 ? 6.949 2.825 -18.639 1.00 87.25 96 VAL A CA 1
ATOM 798 C C . VAL A 1 96 ? 6.960 1.535 -17.829 1.00 87.25 96 VAL A C 1
ATOM 800 O O . VAL A 1 96 ? 6.329 1.460 -16.774 1.00 87.25 96 VAL A O 1
ATOM 803 N N . VAL A 1 97 ? 7.645 0.533 -18.363 1.00 89.50 97 VAL A N 1
ATOM 804 C CA . VAL A 1 97 ? 7.769 -0.780 -17.744 1.00 89.50 97 VAL A CA 1
ATOM 805 C C . VAL A 1 97 ? 8.694 -0.692 -16.530 1.00 89.50 97 VAL A C 1
ATOM 807 O O . VAL A 1 97 ? 9.656 0.080 -16.534 1.00 89.50 97 VAL A O 1
ATOM 810 N N . GLY A 1 98 ? 8.366 -1.436 -15.475 1.00 85.31 98 GLY A N 1
ATOM 811 C CA . GLY A 1 98 ? 9.197 -1.517 -14.283 1.00 85.31 98 GLY A CA 1
ATOM 812 C C . GLY A 1 98 ? 10.488 -2.314 -14.518 1.00 85.31 98 GLY A C 1
ATOM 813 O O . GLY A 1 98 ? 10.730 -2.818 -15.615 1.00 85.31 98 GLY A O 1
ATOM 814 N N . PRO A 1 99 ? 11.326 -2.466 -13.479 1.00 84.69 99 PRO A N 1
ATOM 815 C CA . PRO A 1 99 ? 12.522 -3.315 -13.525 1.00 84.69 99 PRO A CA 1
ATOM 816 C C . PRO A 1 99 ? 12.239 -4.803 -13.782 1.00 84.69 99 PRO A C 1
ATOM 818 O O . PRO A 1 99 ? 13.169 -5.562 -14.024 1.00 84.69 99 PRO A O 1
ATOM 821 N N . ASP A 1 100 ? 10.976 -5.220 -13.675 1.00 85.88 100 ASP A N 1
ATOM 822 C CA . ASP A 1 100 ? 10.494 -6.571 -13.961 1.00 85.88 100 ASP A CA 1
ATOM 823 C C . ASP A 1 100 ? 10.296 -6.839 -15.460 1.00 85.88 100 ASP A C 1
ATOM 825 O O . ASP A 1 100 ? 10.053 -7.978 -15.847 1.00 85.88 100 ASP A O 1
ATOM 829 N N . GLU A 1 101 ? 10.395 -5.807 -16.301 1.00 89.81 101 GLU A N 1
ATOM 830 C CA . GLU A 1 101 ? 10.162 -5.884 -17.745 1.00 89.81 101 GLU A CA 1
ATOM 831 C C . GLU A 1 101 ? 8.736 -6.345 -18.124 1.00 89.81 101 GLU A C 1
ATOM 833 O O . GLU A 1 101 ? 8.478 -6.701 -19.276 1.00 89.81 101 GLU A O 1
ATOM 838 N N . ILE A 1 102 ? 7.767 -6.255 -17.196 1.00 90.44 102 ILE A N 1
ATOM 839 C CA . ILE A 1 102 ? 6.372 -6.649 -17.441 1.00 90.44 102 ILE A CA 1
ATOM 840 C C . ILE A 1 102 ? 5.506 -5.418 -17.761 1.00 90.44 102 ILE A C 1
ATOM 842 O O . ILE A 1 102 ? 5.192 -4.618 -16.874 1.00 90.44 102 ILE A O 1
ATOM 846 N N . PRO A 1 103 ? 5.056 -5.238 -19.017 1.00 92.12 103 PRO A N 1
ATOM 847 C CA . PRO A 1 103 ? 4.182 -4.127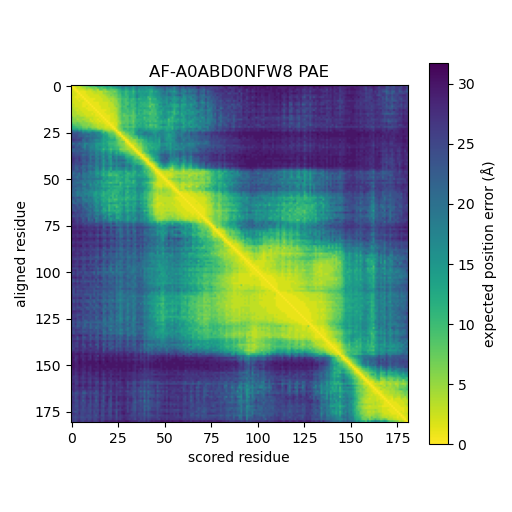 -19.369 1.00 92.12 103 PRO A CA 1
ATOM 848 C C . PRO A 1 103 ? 2.770 -4.309 -18.797 1.00 92.12 103 PRO A C 1
ATOM 850 O O . PRO A 1 103 ? 2.260 -5.422 -18.658 1.00 92.12 103 PRO A O 1
ATOM 853 N N . VAL A 1 104 ? 2.080 -3.196 -18.540 1.00 90.12 104 VAL A N 1
ATOM 854 C CA . VAL A 1 104 ? 0.697 -3.198 -18.026 1.00 90.12 104 VAL A CA 1
ATOM 855 C C . VAL A 1 104 ? -0.289 -3.882 -18.984 1.00 90.12 104 VAL A C 1
ATOM 857 O O . VAL A 1 104 ? -1.301 -4.453 -18.578 1.00 90.12 104 VAL A O 1
ATOM 860 N N . GLU A 1 105 ? 0.026 -3.873 -20.276 1.00 91.19 105 GLU A N 1
ATOM 861 C CA . GLU A 1 105 ? -0.708 -4.569 -21.322 1.00 91.19 105 GLU A CA 1
ATOM 862 C C . GLU A 1 105 ? -0.670 -6.093 -21.149 1.00 91.19 105 GLU A C 1
ATOM 864 O O . GLU A 1 105 ? -1.671 -6.744 -21.445 1.00 91.19 105 GLU A O 1
ATOM 869 N N . ALA A 1 106 ? 0.423 -6.664 -20.625 1.00 90.56 106 ALA A N 1
ATOM 870 C CA . ALA A 1 106 ? 0.508 -8.102 -20.370 1.00 90.56 106 ALA A CA 1
ATOM 871 C C . ALA A 1 106 ? -0.549 -8.528 -19.342 1.00 90.56 106 ALA A C 1
ATOM 873 O O . ALA A 1 106 ? -1.326 -9.448 -19.596 1.00 90.56 106 ALA A O 1
ATOM 874 N N . TRP A 1 107 ? -0.668 -7.786 -18.239 1.00 88.88 107 TRP A N 1
ATOM 875 C CA . TRP A 1 107 ? -1.687 -8.019 -17.212 1.00 88.88 107 TRP A CA 1
ATOM 876 C C . TRP A 1 107 ? -3.114 -7.895 -17.759 1.00 88.88 107 TRP A C 1
ATOM 878 O O . TRP A 1 107 ? -3.975 -8.725 -17.464 1.00 88.88 107 TRP A O 1
ATOM 888 N N . ARG A 1 108 ? -3.357 -6.919 -18.640 1.00 86.81 108 ARG A N 1
ATOM 889 C CA . ARG A 1 108 ? -4.651 -6.764 -19.322 1.00 86.81 108 ARG A CA 1
ATOM 890 C C . ARG A 1 108 ? -4.984 -7.924 -20.258 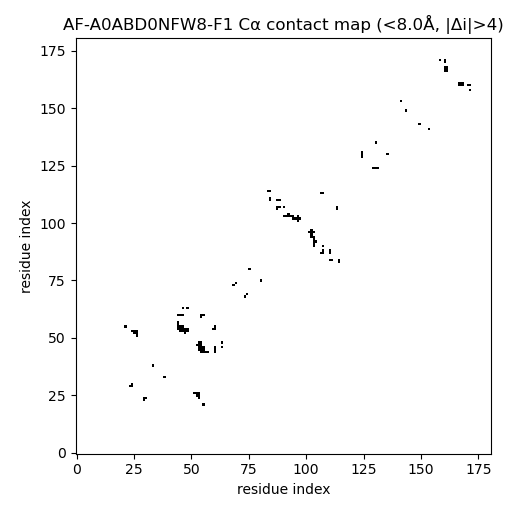1.00 86.81 108 ARG A C 1
ATOM 892 O O . ARG A 1 108 ? -6.148 -8.313 -20.322 1.00 86.81 108 ARG A O 1
ATOM 899 N N . CYS A 1 109 ? -3.999 -8.457 -20.977 1.00 87.69 109 CYS A N 1
ATOM 900 C CA . CYS A 1 109 ? -4.184 -9.593 -21.884 1.00 87.69 109 CYS A CA 1
ATOM 901 C C . CYS A 1 109 ? -4.488 -10.897 -21.136 1.00 87.69 109 CYS A C 1
ATOM 903 O O . CYS A 1 109 ? -5.253 -11.720 -21.632 1.00 87.69 109 CYS A O 1
ATOM 905 N N . LEU A 1 110 ? -3.910 -11.080 -19.949 1.00 88.00 110 LEU A N 1
ATOM 906 C CA . LEU A 1 110 ? -4.092 -12.280 -19.128 1.00 88.00 110 LEU A CA 1
ATOM 907 C C . LEU A 1 110 ? -5.485 -12.361 -18.475 1.00 88.00 110 LEU A C 1
ATOM 909 O O . LEU A 1 110 ? -5.949 -13.459 -18.164 1.00 88.00 110 LEU A O 1
ATOM 913 N N . GLY A 1 111 ? -6.163 -11.223 -18.279 1.00 86.06 111 GLY A N 1
ATOM 914 C CA . GLY A 1 111 ? -7.546 -11.164 -17.793 1.00 86.06 111 GLY A CA 1
ATOM 915 C C . GLY A 1 111 ? -7.742 -11.885 -16.456 1.00 86.06 111 GLY A C 1
ATOM 916 O O . GLY A 1 111 ? -6.996 -11.659 -15.506 1.00 86.06 111 GLY A O 1
ATOM 917 N N . GLU A 1 112 ? -8.713 -12.799 -16.394 1.00 85.31 112 GLU A N 1
ATOM 918 C CA . GLU A 1 112 ? -9.046 -13.550 -15.173 1.00 85.31 112 GLU A CA 1
ATOM 919 C C . GLU A 1 112 ? -7.850 -14.357 -14.627 1.00 85.31 112 GLU A C 1
ATOM 921 O O . GLU A 1 112 ? -7.721 -14.562 -13.419 1.00 85.31 112 GLU A O 1
ATOM 926 N N . MET A 1 113 ? -6.937 -14.804 -15.499 1.00 87.69 113 MET A N 1
ATOM 927 C CA . MET A 1 113 ? -5.741 -15.533 -15.071 1.00 87.69 113 MET A CA 1
ATOM 928 C C . MET A 1 113 ? -4.780 -14.634 -14.288 1.00 87.69 113 MET A C 1
ATOM 930 O O . MET A 1 113 ? -4.202 -15.085 -13.300 1.00 87.69 113 MET A O 1
ATOM 934 N N . ALA A 1 114 ? -4.651 -13.363 -14.684 1.00 88.44 114 ALA A N 1
ATOM 935 C CA . ALA A 1 114 ? -3.876 -12.383 -13.929 1.00 88.44 114 ALA A CA 1
ATOM 936 C C . ALA A 1 114 ? -4.503 -12.107 -12.563 1.00 88.44 114 ALA A C 1
ATOM 938 O O . ALA A 1 114 ? -3.779 -12.056 -11.575 1.00 88.44 114 ALA A O 1
ATOM 939 N N . VAL A 1 115 ? -5.833 -11.988 -12.491 1.00 86.69 115 VAL A N 1
ATOM 940 C CA . VAL A 1 115 ? -6.533 -11.803 -11.211 1.00 86.69 115 VAL A CA 1
ATOM 941 C C . VAL A 1 115 ? -6.263 -12.987 -10.285 1.00 86.69 115 VAL A C 1
ATOM 943 O O . VAL A 1 115 ? -5.771 -12.785 -9.184 1.00 86.69 115 VAL A O 1
ATOM 946 N N . LYS A 1 116 ? -6.460 -14.228 -10.751 1.00 88.50 116 LYS A N 1
ATOM 947 C CA . LYS A 1 116 ? -6.179 -15.437 -9.951 1.00 88.50 116 LYS A CA 1
ATOM 948 C C . LYS A 1 116 ? -4.729 -15.518 -9.480 1.00 88.50 116 LYS A C 1
ATOM 950 O O . LYS A 1 116 ? -4.480 -15.961 -8.363 1.00 88.50 116 LYS A O 1
ATOM 955 N N . PHE A 1 117 ? -3.784 -15.144 -10.339 1.00 91.31 117 PHE A N 1
ATOM 956 C CA . PHE A 1 117 ? -2.368 -15.130 -9.991 1.00 91.31 117 PHE A CA 1
ATOM 957 C C . PHE A 1 117 ? -2.068 -14.093 -8.903 1.00 91.31 117 PHE A C 1
ATOM 959 O O . PHE A 1 117 ? -1.455 -14.435 -7.897 1.00 91.31 117 PHE A O 1
ATOM 966 N N . LEU A 1 118 ? -2.528 -12.852 -9.082 1.00 89.94 118 LEU A N 1
ATOM 967 C CA . LEU A 1 118 ? -2.284 -11.771 -8.129 1.00 89.94 118 LEU A CA 1
ATOM 968 C C . LEU A 1 118 ? -2.971 -12.019 -6.790 1.00 89.94 118 LEU A C 1
ATOM 970 O O . LEU A 1 118 ? -2.348 -11.777 -5.766 1.00 89.94 118 LEU A O 1
ATOM 974 N N . THR A 1 119 ? -4.203 -12.536 -6.786 1.00 88.75 119 THR A N 1
ATOM 975 C CA . THR A 1 119 ? -4.892 -12.932 -5.550 1.00 88.75 119 THR A CA 1
ATOM 976 C C . THR A 1 119 ? -4.034 -13.915 -4.762 1.00 88.75 119 THR A C 1
ATOM 978 O O . THR A 1 119 ? -3.672 -13.613 -3.636 1.00 88.75 119 THR A O 1
ATOM 981 N N . ARG A 1 120 ? -3.571 -15.005 -5.392 1.00 92.06 120 ARG A N 1
ATOM 982 C CA . ARG A 1 120 ? -2.692 -15.982 -4.724 1.00 92.06 120 ARG A CA 1
ATOM 983 C C . ARG A 1 120 ? -1.398 -15.366 -4.200 1.00 92.06 120 ARG A C 1
ATOM 985 O O . ARG A 1 120 ? -0.966 -15.714 -3.112 1.00 92.06 120 ARG A O 1
ATOM 992 N N . LEU A 1 121 ? -0.780 -14.475 -4.976 1.00 90.81 121 LEU A N 1
ATOM 993 C CA . LEU A 1 121 ? 0.440 -13.786 -4.560 1.00 90.81 121 LEU A CA 1
ATOM 994 C C . LEU A 1 121 ? 0.193 -12.906 -3.327 1.00 90.81 121 LEU A C 1
ATOM 996 O O . LEU A 1 121 ? 0.997 -12.913 -2.401 1.00 90.81 121 LEU A O 1
ATOM 1000 N N . PHE A 1 122 ? -0.893 -12.131 -3.316 1.00 89.56 122 PHE A N 1
ATOM 1001 C CA . PHE A 1 122 ? -1.229 -11.287 -2.173 1.00 89.56 122 PHE A CA 1
ATOM 1002 C C . PHE A 1 122 ? -1.608 -12.119 -0.950 1.00 89.56 122 PHE A C 1
ATOM 1004 O O . PHE A 1 122 ? -1.152 -11.785 0.139 1.00 89.56 122 PHE A O 1
ATOM 1011 N N . ASP A 1 123 ? -2.360 -13.205 -1.131 1.00 90.25 123 ASP A N 1
ATOM 1012 C CA . ASP A 1 123 ? -2.697 -14.141 -0.056 1.00 90.25 123 ASP A CA 1
ATOM 1013 C C . ASP A 1 123 ? -1.417 -14.705 0.575 1.00 90.25 123 ASP A C 1
ATOM 1015 O O . ASP A 1 123 ? -1.251 -14.637 1.786 1.00 90.25 123 ASP A O 1
ATOM 1019 N N . GLU A 1 124 ? -0.449 -15.145 -0.234 1.00 92.94 124 GLU A N 1
ATOM 1020 C CA . GLU A 1 124 ? 0.842 -15.648 0.254 1.00 92.94 124 GLU A CA 1
ATOM 1021 C C . GLU A 1 124 ? 1.647 -14.575 1.009 1.00 92.94 124 GLU A C 1
ATOM 1023 O O . GLU A 1 124 ? 2.246 -14.854 2.050 1.00 92.94 124 GLU A O 1
ATOM 1028 N N . ILE A 1 125 ? 1.655 -13.328 0.527 1.00 92.19 125 ILE A N 1
ATOM 1029 C CA . ILE A 1 125 ? 2.328 -12.206 1.207 1.00 92.19 125 ILE A CA 1
ATOM 1030 C C . ILE A 1 125 ? 1.657 -11.894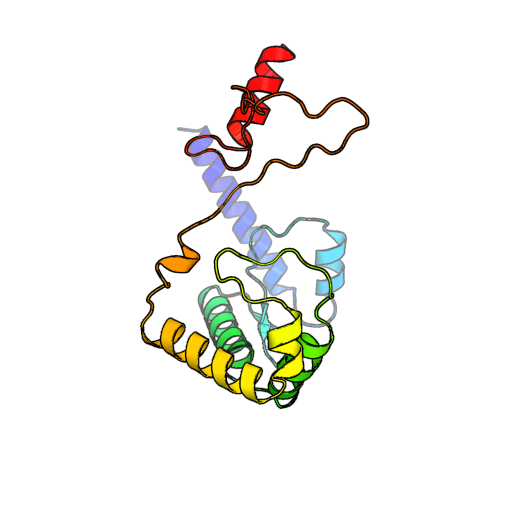 2.551 1.00 92.19 125 ILE A C 1
ATOM 1032 O O . ILE A 1 125 ? 2.351 -11.625 3.533 1.00 92.19 125 ILE A O 1
ATOM 1036 N N . LEU A 1 126 ? 0.324 -11.919 2.601 1.00 89.19 126 LEU A N 1
ATOM 1037 C CA . LEU A 1 126 ? -0.442 -11.659 3.818 1.00 89.19 126 LEU A CA 1
ATOM 1038 C C . LEU A 1 126 ? -0.289 -12.802 4.828 1.00 89.19 126 LEU A C 1
ATOM 1040 O O . LEU A 1 126 ? -0.034 -12.532 5.997 1.00 89.19 126 LEU A O 1
ATOM 1044 N N . GLU A 1 127 ? -0.377 -14.058 4.385 1.00 92.06 127 GLU A N 1
ATOM 1045 C CA . GLU A 1 127 ? -0.218 -15.249 5.230 1.00 92.06 127 GLU A CA 1
ATOM 1046 C C . GLU A 1 127 ? 1.205 -15.394 5.777 1.00 92.06 127 GLU A C 1
ATOM 1048 O O . GLU A 1 127 ? 1.396 -15.783 6.928 1.00 92.06 127 GLU A O 1
ATOM 1053 N N . SER A 1 128 ? 2.217 -15.090 4.962 1.00 93.19 128 SER A N 1
ATOM 1054 C CA . SER A 1 128 ? 3.618 -15.154 5.390 1.00 93.19 128 SER A CA 1
ATOM 1055 C C . SER A 1 128 ? 4.059 -13.949 6.222 1.00 93.19 128 SER A C 1
ATOM 1057 O O . SER A 1 128 ? 5.161 -13.973 6.773 1.00 93.19 128 SER A O 1
ATOM 1059 N N . GLU A 1 129 ? 3.244 -12.887 6.268 1.00 92.38 129 GLU A N 1
ATOM 1060 C CA . GLU A 1 129 ? 3.565 -11.578 6.857 1.00 92.38 129 GLU A CA 1
ATOM 1061 C C . GLU A 1 129 ? 4.917 -11.010 6.375 1.00 92.38 129 GLU A C 1
ATOM 1063 O O . GLU A 1 129 ? 5.558 -10.187 7.037 1.00 92.38 129 GLU A O 1
ATOM 1068 N N . SER A 1 130 ? 5.374 -11.448 5.199 1.00 90.25 130 SER A N 1
ATOM 1069 C CA . SER A 1 130 ? 6.703 -11.162 4.677 1.00 90.25 130 SER A CA 1
ATOM 1070 C C . SER A 1 130 ? 6.604 -10.407 3.364 1.00 90.25 130 SER A C 1
ATOM 1072 O O . SER A 1 130 ? 6.086 -10.884 2.357 1.00 90.25 130 SER A O 1
ATOM 1074 N N . MET A 1 131 ? 7.149 -9.195 3.360 1.00 90.56 131 MET A N 1
ATOM 1075 C CA . MET A 1 131 ? 7.216 -8.374 2.159 1.00 90.56 131 MET A CA 1
ATOM 1076 C C . MET A 1 131 ? 8.276 -8.942 1.187 1.00 90.56 131 MET A C 1
ATOM 1078 O O . MET A 1 131 ? 9.380 -9.267 1.640 1.00 90.56 131 MET A O 1
ATOM 1082 N N . PRO A 1 132 ? 8.024 -9.005 -0.131 1.00 89.12 132 PRO A N 1
ATOM 1083 C CA . PRO A 1 132 ? 9.047 -9.372 -1.112 1.00 89.12 132 PRO A CA 1
ATOM 1084 C C . PRO A 1 132 ? 10.241 -8.402 -1.120 1.00 89.12 132 PRO A C 1
ATOM 1086 O O . PRO A 1 132 ? 10.071 -7.186 -0.988 1.00 89.12 132 PRO A O 1
ATOM 1089 N N . GLU A 1 133 ? 11.460 -8.917 -1.314 1.00 87.88 133 GLU A N 1
ATOM 1090 C CA . GLU A 1 133 ? 12.677 -8.086 -1.408 1.00 87.88 133 GLU A CA 1
ATOM 1091 C C . GLU A 1 133 ? 12.620 -7.122 -2.597 1.00 87.88 133 GLU A C 1
ATOM 1093 O O . GLU A 1 133 ? 13.086 -5.987 -2.526 1.00 87.88 133 GLU A O 1
ATOM 1098 N N . GLU A 1 134 ? 12.010 -7.555 -3.695 1.00 86.25 134 GLU A N 1
ATOM 1099 C CA . GLU A 1 134 ? 11.803 -6.772 -4.911 1.00 86.25 134 GLU A CA 1
ATOM 1100 C C . GLU A 1 134 ? 11.064 -5.467 -4.613 1.00 86.25 134 GLU A C 1
ATOM 1102 O O . GLU A 1 134 ? 11.427 -4.422 -5.149 1.00 86.25 134 GLU A O 1
ATOM 1107 N N . TRP A 1 135 ? 10.070 -5.508 -3.721 1.00 84.62 135 TRP A N 1
ATOM 1108 C CA . TRP A 1 135 ? 9.240 -4.353 -3.374 1.00 84.62 135 TRP A CA 1
ATOM 1109 C C . TRP A 1 135 ? 9.940 -3.400 -2.401 1.00 84.62 135 TRP A C 1
ATOM 1111 O O . TRP A 1 135 ? 9.542 -2.244 -2.273 1.00 84.62 135 TRP A O 1
ATOM 1121 N N . ARG A 1 136 ? 11.019 -3.850 -1.744 1.00 84.62 136 ARG A N 1
ATOM 1122 C CA . ARG A 1 136 ? 11.884 -2.990 -0.921 1.00 84.62 136 ARG A CA 1
ATOM 1123 C C . ARG A 1 136 ? 12.834 -2.129 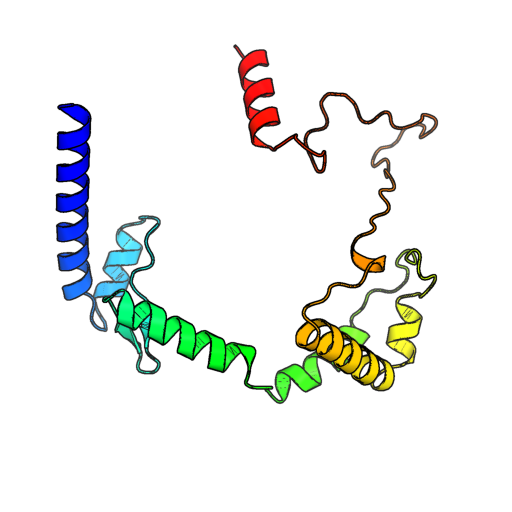-1.754 1.00 84.62 136 ARG A C 1
ATOM 1125 O O . ARG A 1 136 ? 13.460 -1.217 -1.214 1.00 84.62 136 ARG A O 1
ATOM 1132 N N . ARG A 1 137 ? 12.962 -2.395 -3.057 1.00 82.81 137 ARG A N 1
ATOM 1133 C CA . ARG A 1 137 ? 13.849 -1.654 -3.962 1.00 82.81 137 ARG A CA 1
ATOM 1134 C C . ARG A 1 137 ? 13.054 -0.588 -4.718 1.00 82.81 137 ARG A C 1
ATOM 1136 O O . ARG A 1 137 ? 11.999 -0.871 -5.271 1.00 82.81 137 ARG A O 1
ATOM 1143 N N . SER A 1 138 ? 13.573 0.640 -4.786 1.00 79.81 138 SER A N 1
ATOM 1144 C CA . SER A 1 138 ? 13.006 1.702 -5.629 1.00 79.81 138 SER A CA 1
ATOM 1145 C C . SER A 1 138 ? 14.068 2.308 -6.546 1.00 79.81 138 SER A C 1
ATOM 1147 O O . SER A 1 138 ? 15.216 2.501 -6.147 1.00 79.81 138 SER A O 1
ATOM 1149 N N . ALA A 1 139 ? 13.685 2.588 -7.794 1.00 76.44 139 ALA A N 1
ATOM 1150 C CA . ALA A 1 139 ? 14.520 3.274 -8.774 1.00 76.44 139 ALA A CA 1
ATOM 1151 C C . ALA A 1 139 ? 13.988 4.698 -8.972 1.00 76.44 139 ALA A C 1
ATOM 1153 O O . ALA A 1 139 ? 12.880 4.898 -9.469 1.00 76.44 139 ALA A O 1
ATOM 1154 N N . LEU A 1 140 ? 14.775 5.695 -8.568 1.00 76.12 140 LEU A N 1
ATOM 1155 C CA . LEU A 1 140 ? 14.428 7.103 -8.739 1.00 76.12 140 LEU A CA 1
ATOM 1156 C C . LEU A 1 140 ? 15.048 7.626 -10.033 1.00 76.12 140 LEU A C 1
ATOM 1158 O O . LEU A 1 140 ? 16.265 7.753 -10.139 1.00 76.12 140 LEU A O 1
ATOM 1162 N N . VAL A 1 141 ? 14.196 7.955 -11.005 1.00 75.50 141 VAL A N 1
ATOM 1163 C CA . VAL A 1 141 ? 14.603 8.593 -12.263 1.00 75.50 141 VAL A CA 1
ATOM 1164 C C . VAL A 1 141 ? 14.145 10.054 -12.237 1.00 75.50 141 VAL A C 1
ATOM 1166 O O . VAL A 1 141 ? 12.941 10.313 -12.321 1.00 75.50 141 VAL A O 1
ATOM 1169 N N . PRO A 1 142 ? 15.061 11.032 -12.099 1.00 73.19 142 PRO A N 1
ATOM 1170 C CA . PRO A 1 142 ? 14.707 12.445 -12.162 1.00 73.19 142 PRO A CA 1
ATOM 1171 C C . PRO A 1 142 ? 14.177 12.796 -13.558 1.00 73.19 142 PRO A C 1
ATOM 1173 O O . PRO A 1 142 ? 14.868 12.595 -14.554 1.00 73.19 142 PRO A O 1
ATOM 1176 N N . ILE A 1 143 ? 12.961 13.344 -13.638 1.00 71.50 143 ILE A N 1
ATOM 1177 C CA . ILE A 1 143 ? 12.380 13.836 -14.895 1.00 71.50 143 ILE A CA 1
ATOM 1178 C C . ILE A 1 143 ? 12.324 15.359 -14.839 1.00 71.50 143 ILE A C 1
ATOM 1180 O O . ILE A 1 143 ? 11.617 15.943 -14.014 1.00 71.50 143 ILE A O 1
ATOM 1184 N N . TYR A 1 144 ? 13.058 16.004 -15.742 1.00 72.81 144 TYR A N 1
ATOM 1185 C CA . TYR A 1 144 ? 13.049 17.453 -15.889 1.00 72.81 144 TYR A CA 1
ATOM 1186 C C . TYR A 1 144 ? 11.727 17.918 -16.520 1.00 72.81 144 TYR A C 1
ATOM 1188 O O . TYR A 1 144 ? 11.327 17.423 -17.572 1.00 72.81 144 TYR A O 1
ATOM 1196 N N . LYS A 1 145 ? 11.023 18.854 -15.869 1.00 67.88 145 LYS A N 1
ATOM 1197 C CA . LYS A 1 145 ? 9.668 19.288 -16.270 1.00 67.88 145 LYS A CA 1
ATOM 1198 C C . LYS A 1 145 ? 9.614 20.569 -17.125 1.00 67.88 145 LYS A C 1
ATOM 1200 O O . LYS A 1 145 ? 8.518 20.950 -17.527 1.00 67.88 145 LYS A O 1
ATOM 1205 N N . ASN A 1 146 ? 10.741 21.227 -17.424 1.00 71.94 146 ASN A N 1
ATOM 1206 C CA . ASN A 1 146 ? 10.760 22.551 -18.076 1.00 71.94 146 ASN A CA 1
ATOM 1207 C C . ASN A 1 146 ? 11.345 22.539 -19.504 1.00 71.94 146 ASN A C 1
ATOM 1209 O O . ASN A 1 146 ? 11.983 21.579 -19.925 1.00 71.94 146 ASN A O 1
ATOM 1213 N N . LYS A 1 147 ? 11.142 23.640 -20.247 1.00 54.72 147 LYS A N 1
ATOM 1214 C CA . LYS A 1 147 ? 11.846 23.936 -21.510 1.00 54.72 147 LYS A CA 1
ATOM 1215 C C . LYS A 1 147 ? 13.248 24.478 -21.204 1.00 54.72 147 LYS A C 1
ATOM 1217 O O . LYS A 1 147 ? 13.374 25.602 -20.731 1.00 54.72 147 LYS A O 1
ATOM 1222 N N . GLY A 1 148 ? 14.271 23.681 -21.489 1.00 57.00 148 GLY A N 1
ATOM 1223 C CA . GLY A 1 148 ? 15.690 23.985 -21.289 1.00 57.00 148 GLY A CA 1
ATOM 1224 C C . GLY A 1 148 ? 16.509 22.697 -21.388 1.00 57.00 148 GLY A C 1
ATOM 1225 O O . GLY A 1 148 ? 15.940 21.613 -21.260 1.00 57.00 148 GLY A O 1
ATOM 1226 N N . ASP A 1 149 ? 17.806 22.806 -21.673 1.00 52.34 149 ASP A N 1
ATOM 1227 C CA . ASP A 1 149 ? 18.661 21.648 -21.951 1.00 52.34 149 ASP A CA 1
ATOM 1228 C C . ASP A 1 149 ? 18.810 20.738 -20.720 1.00 52.34 149 ASP A C 1
ATOM 1230 O O . ASP A 1 149 ? 19.219 21.177 -19.646 1.00 52.34 149 ASP A O 1
ATOM 1234 N N . ALA A 1 150 ? 18.493 19.452 -20.886 1.00 55.69 150 ALA A N 1
ATOM 1235 C CA . ALA A 1 150 ? 18.582 18.421 -19.849 1.00 55.69 150 ALA A CA 1
ATOM 1236 C C . ALA A 1 150 ? 19.970 17.750 -19.817 1.00 55.69 150 ALA A C 1
ATOM 1238 O O . ALA A 1 150 ? 20.085 16.5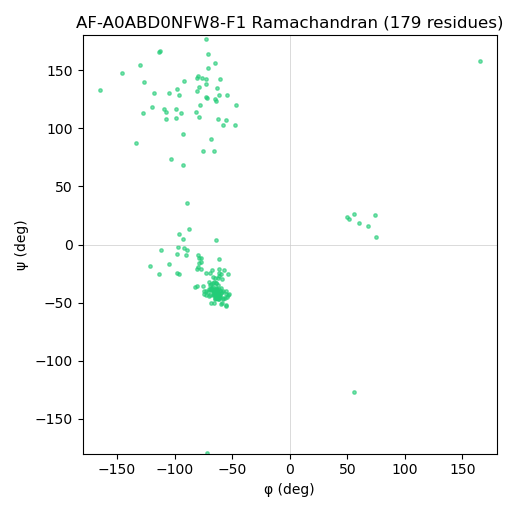48 -19.583 1.00 55.69 150 ALA A O 1
ATOM 1239 N N . GLN A 1 151 ? 21.033 18.511 -20.085 1.00 51.47 151 GLN A N 1
ATOM 1240 C CA . GLN A 1 151 ? 22.409 18.013 -20.061 1.00 51.47 151 GLN A CA 1
ATOM 1241 C C . GLN A 1 151 ? 23.121 18.469 -18.791 1.00 51.47 151 GLN A C 1
ATOM 1243 O O . GLN A 1 151 ? 23.975 19.349 -18.789 1.00 51.47 151 GLN A O 1
ATOM 1248 N N . GLY A 1 152 ? 22.755 17.845 -17.682 1.00 52.88 152 GLY A N 1
ATOM 1249 C CA . GLY A 1 152 ? 23.510 17.922 -16.444 1.00 52.88 152 GLY A CA 1
ATOM 1250 C C . GLY A 1 152 ? 23.031 16.817 -15.525 1.00 52.88 152 GLY A C 1
ATOM 1251 O O . GLY A 1 152 ? 21.823 16.627 -15.386 1.00 52.88 152 GLY A O 1
ATOM 1252 N N . GLN A 1 153 ? 23.953 16.071 -14.910 1.00 51.09 153 GLN A N 1
ATOM 1253 C CA . GLN A 1 153 ? 23.607 15.258 -13.747 1.00 51.09 153 GLN A CA 1
ATOM 1254 C C . GLN A 1 153 ? 22.779 16.138 -12.809 1.00 51.09 153 GLN A C 1
ATOM 1256 O O . GLN A 1 153 ? 23.247 17.195 -12.382 1.00 51.09 153 GLN A O 1
ATOM 1261 N N . VAL A 1 154 ? 21.539 15.738 -12.526 1.00 53.12 154 VAL A N 1
ATOM 1262 C CA . VAL A 1 154 ? 20.731 16.413 -11.513 1.00 53.12 154 VAL A CA 1
ATOM 1263 C C . VAL A 1 154 ? 21.398 16.104 -10.181 1.00 53.12 154 VAL A C 1
ATOM 1265 O O . VAL A 1 154 ? 21.138 15.075 -9.563 1.00 53.12 154 VAL A O 1
ATOM 1268 N N . MET A 1 155 ? 22.316 16.973 -9.767 1.00 53.19 155 MET A N 1
ATOM 1269 C CA . MET A 1 155 ? 22.798 17.003 -8.399 1.00 53.19 155 MET A CA 1
ATOM 1270 C C . MET A 1 155 ? 21.577 17.328 -7.551 1.00 53.19 155 MET A C 1
ATOM 1272 O O . MET A 1 155 ? 21.048 18.438 -7.623 1.00 53.19 155 MET A O 1
ATOM 1276 N N . ILE A 1 156 ? 21.086 16.337 -6.804 1.00 56.72 156 ILE A N 1
ATOM 1277 C CA . ILE A 1 156 ? 20.101 16.573 -5.753 1.00 56.72 156 ILE A CA 1
ATOM 1278 C C . ILE A 1 156 ? 20.736 17.624 -4.841 1.00 56.72 156 ILE A C 1
ATOM 1280 O O . ILE A 1 156 ? 21.730 17.339 -4.173 1.00 56.72 156 ILE A O 1
ATOM 1284 N N . CYS A 1 157 ? 20.244 18.863 -4.898 1.00 60.84 157 CYS A N 1
ATOM 1285 C CA . CYS A 1 157 ? 20.852 19.949 -4.144 1.00 60.84 157 CYS A CA 1
ATOM 1286 C C . CYS A 1 157 ? 20.703 19.677 -2.644 1.00 60.84 157 CYS A C 1
ATOM 1288 O O . CYS A 1 157 ? 19.789 18.972 -2.204 1.00 60.84 157 CYS A O 1
ATOM 1290 N N . GLU A 1 158 ? 21.580 20.263 -1.830 1.00 62.69 158 GLU A N 1
ATOM 1291 C CA . GLU A 1 158 ? 21.514 20.102 -0.374 1.00 62.69 158 GLU A CA 1
ATOM 1292 C C . GLU A 1 158 ? 20.160 20.543 0.212 1.00 62.69 158 GLU A C 1
ATOM 1294 O O . GLU A 1 158 ? 19.760 20.046 1.267 1.00 62.69 158 GLU A O 1
ATOM 1299 N N . GLN A 1 159 ? 19.410 21.393 -0.500 1.00 66.31 159 GLN A N 1
ATOM 1300 C CA . GLN A 1 159 ? 18.065 21.834 -0.126 1.00 66.31 159 GLN A CA 1
ATOM 1301 C C . GLN A 1 159 ? 16.922 20.921 -0.622 1.00 66.31 159 GLN A C 1
ATOM 1303 O O . GLN A 1 159 ? 15.758 21.319 -0.558 1.00 66.31 159 GLN A O 1
ATOM 1308 N N . GLN A 1 160 ? 17.187 19.699 -1.102 1.00 74.50 160 GLN A N 1
ATOM 1309 C CA . GLN A 1 160 ? 16.124 18.709 -1.300 1.00 74.50 160 GLN A CA 1
ATOM 1310 C C . GLN A 1 160 ? 15.795 18.012 0.027 1.00 74.50 160 GLN A C 1
ATOM 1312 O O . GLN A 1 160 ? 16.612 17.278 0.584 1.00 74.50 160 GLN A O 1
ATOM 1317 N N . TYR A 1 161 ? 14.577 18.239 0.519 1.00 73.31 161 TYR A N 1
ATOM 1318 C CA . TYR A 1 161 ? 14.078 17.672 1.780 1.00 73.31 161 TYR A CA 1
ATOM 1319 C C . TYR A 1 161 ? 13.074 16.528 1.579 1.00 73.31 161 TYR A C 1
ATOM 1321 O O . TYR A 1 161 ? 12.817 15.766 2.503 1.00 73.31 161 TYR A O 1
ATOM 1329 N N . GLY A 1 162 ? 12.497 16.393 0.381 1.00 72.25 162 GLY A N 1
ATOM 1330 C CA . GLY A 1 162 ? 11.566 15.310 0.061 1.00 72.25 162 GLY A CA 1
ATOM 1331 C C . GLY A 1 162 ? 12.293 13.999 -0.237 1.00 72.25 162 GLY A C 1
ATOM 1332 O O . GLY A 1 162 ? 13.268 14.001 -0.987 1.00 72.25 162 GLY A O 1
ATOM 1333 N N . PHE A 1 163 ? 11.789 12.890 0.315 1.00 66.38 163 PHE A N 1
ATOM 1334 C CA . PHE A 1 163 ? 12.270 11.520 0.064 1.00 66.38 163 PHE A CA 1
ATOM 1335 C C . PHE A 1 163 ? 13.767 11.293 0.350 1.00 66.38 163 PHE A C 1
ATOM 1337 O O . PHE A 1 163 ? 14.383 10.406 -0.234 1.00 66.38 163 PHE A O 1
ATOM 1344 N N . MET A 1 164 ? 14.352 12.083 1.255 1.00 71.38 164 MET A N 1
ATOM 1345 C CA . MET A 1 164 ? 15.741 11.946 1.690 1.00 71.38 164 MET A CA 1
ATOM 1346 C C . MET A 1 164 ? 15.788 11.325 3.093 1.00 71.38 164 MET A C 1
ATOM 1348 O O . MET A 1 164 ? 15.104 11.822 3.992 1.00 71.38 164 MET A O 1
ATOM 1352 N N . PRO A 1 165 ? 16.595 10.274 3.328 1.00 64.75 165 PRO A N 1
ATOM 1353 C CA . PRO A 1 165 ? 16.788 9.732 4.668 1.00 64.75 165 PRO A CA 1
ATOM 1354 C C . PRO A 1 165 ? 17.246 10.825 5.642 1.00 64.75 165 PRO A C 1
ATOM 1356 O O . PRO A 1 165 ? 18.191 11.560 5.358 1.00 64.75 165 PRO A O 1
ATOM 1359 N N . GLY A 1 166 ? 16.563 10.951 6.781 1.00 74.75 166 GLY A N 1
ATOM 1360 C CA . GLY A 1 166 ? 16.912 11.925 7.821 1.00 74.75 166 GLY A CA 1
ATOM 1361 C C . GLY A 1 166 ? 16.553 13.384 7.515 1.00 74.75 166 GLY A C 1
ATOM 1362 O O . GLY A 1 166 ? 16.918 14.250 8.304 1.00 74.75 166 GLY A O 1
ATOM 1363 N N . LYS A 1 167 ? 15.837 13.670 6.418 1.00 77.06 167 LYS A N 1
ATOM 1364 C CA . LYS A 1 167 ? 15.254 14.992 6.154 1.00 77.06 167 LYS A CA 1
ATOM 1365 C C . LYS A 1 167 ? 13.738 14.890 6.093 1.00 77.06 167 LYS A C 1
ATOM 1367 O O . LYS A 1 167 ? 13.177 14.048 5.396 1.00 77.06 167 LYS A O 1
ATOM 1372 N N . SER A 1 168 ? 13.080 15.765 6.832 1.00 78.50 168 SER A N 1
ATOM 1373 C CA . SER A 1 168 ? 11.632 15.879 6.904 1.00 78.50 168 SER A CA 1
ATOM 1374 C C . SER A 1 168 ? 11.159 17.206 6.316 1.00 78.50 168 SER A C 1
ATOM 1376 O O . SER A 1 168 ? 11.915 18.166 6.153 1.00 78.50 168 SER A O 1
ATOM 1378 N N . THR A 1 169 ? 9.861 17.296 6.049 1.00 78.94 169 THR A N 1
ATOM 1379 C CA . THR A 1 169 ? 9.204 18.564 5.711 1.00 78.94 169 THR A CA 1
ATOM 1380 C C . THR A 1 169 ? 9.341 19.610 6.819 1.00 78.94 169 THR A C 1
ATOM 1382 O O . THR A 1 169 ? 9.348 20.802 6.523 1.00 78.94 169 THR A O 1
ATOM 1385 N N . THR A 1 170 ? 9.520 19.196 8.075 1.00 80.31 170 THR A N 1
ATOM 1386 C CA . THR A 1 170 ? 9.779 20.105 9.199 1.00 80.31 170 THR A CA 1
ATOM 1387 C C . THR A 1 170 ? 11.120 20.825 9.046 1.00 80.31 170 THR A C 1
ATOM 1389 O O . THR A 1 170 ? 11.196 22.026 9.302 1.00 80.31 170 THR A O 1
ATOM 1392 N N . ASP A 1 171 ? 12.151 20.130 8.558 1.00 81.38 171 ASP A N 1
ATOM 1393 C CA . ASP A 1 171 ? 13.485 20.705 8.342 1.00 81.38 171 ASP A CA 1
ATOM 1394 C C . ASP A 1 171 ? 13.460 21.763 7.230 1.00 81.38 171 ASP A C 1
ATOM 1396 O O . ASP A 1 171 ? 14.093 22.812 7.349 1.00 81.38 171 ASP A O 1
ATOM 1400 N N . ALA A 1 172 ? 12.654 21.536 6.185 1.00 77.31 172 ALA A N 1
ATOM 1401 C CA . ALA A 1 172 ? 12.422 22.514 5.122 1.00 77.31 172 ALA A CA 1
ATOM 1402 C C . ALA A 1 172 ? 11.725 23.781 5.644 1.00 77.31 172 ALA A C 1
ATOM 1404 O O . ALA A 1 172 ? 12.131 24.897 5.323 1.00 77.31 172 ALA A O 1
ATOM 1405 N N . VAL A 1 173 ? 10.685 23.618 6.470 1.00 80.12 173 VAL A N 1
ATOM 1406 C CA . VAL A 1 173 ? 9.951 24.745 7.067 1.00 80.12 173 VAL A CA 1
ATOM 1407 C C . VAL A 1 173 ? 10.851 25.545 8.007 1.00 80.12 173 VAL A C 1
ATOM 1409 O O . VAL A 1 173 ? 10.814 26.774 7.991 1.00 80.12 173 VAL A O 1
ATOM 1412 N N . PHE A 1 174 ? 11.682 24.869 8.801 1.00 80.38 174 PHE A N 1
ATOM 1413 C CA . PHE A 1 174 ? 12.636 25.530 9.686 1.00 80.38 174 PHE A CA 1
ATOM 1414 C C . PHE A 1 174 ? 13.695 26.315 8.901 1.00 80.38 174 PHE A C 1
ATOM 1416 O O . PHE A 1 174 ? 13.918 27.486 9.197 1.00 80.38 174 PHE A O 1
ATOM 1423 N N . ALA A 1 175 ? 14.284 25.721 7.857 1.00 77.81 175 ALA A N 1
ATOM 1424 C CA . ALA A 1 175 ? 15.253 26.402 6.996 1.00 77.81 175 ALA A CA 1
ATOM 1425 C C . ALA A 1 175 ? 14.662 27.654 6.322 1.00 77.81 175 ALA A C 1
ATOM 1427 O O . ALA A 1 175 ? 15.308 28.698 6.289 1.00 77.81 175 ALA A O 1
ATOM 1428 N N . LEU A 1 176 ? 13.413 27.581 5.845 1.00 78.19 176 LEU A N 1
ATOM 1429 C CA . LEU A 1 176 ? 12.706 28.742 5.294 1.00 78.19 176 LEU A CA 1
ATOM 1430 C C . LEU A 1 176 ? 12.474 29.833 6.340 1.00 78.19 176 LEU A C 1
ATOM 1432 O O . LEU A 1 176 ? 12.586 31.011 6.021 1.00 78.19 176 LEU A O 1
ATOM 1436 N N . ARG A 1 177 ? 12.168 29.455 7.585 1.00 76.88 177 ARG A N 1
ATOM 1437 C CA . ARG A 1 177 ? 11.955 30.414 8.672 1.00 76.88 177 ARG A CA 1
ATOM 1438 C C . ARG A 1 177 ? 13.235 31.165 9.029 1.00 76.88 177 ARG A C 1
ATOM 1440 O O . ARG A 1 177 ? 13.182 32.374 9.167 1.00 76.88 177 ARG A O 1
ATOM 1447 N N . VAL A 1 178 ? 14.368 30.463 9.088 1.00 80.06 178 VAL A N 1
ATOM 1448 C CA . VAL A 1 178 ? 15.694 31.055 9.343 1.00 80.06 178 VAL A CA 1
ATOM 1449 C C . VAL A 1 178 ? 16.140 31.990 8.214 1.00 80.06 178 VAL A C 1
ATOM 1451 O O . VAL A 1 178 ? 16.846 32.951 8.474 1.00 80.06 178 VAL A O 1
ATOM 1454 N N . LEU A 1 179 ? 15.751 31.725 6.963 1.00 73.31 179 LEU A N 1
ATOM 1455 C CA . LEU A 1 179 ? 16.089 32.589 5.822 1.00 73.31 179 LEU A CA 1
ATOM 1456 C C . LEU A 1 179 ? 15.196 33.834 5.696 1.00 73.31 179 LEU A C 1
ATOM 1458 O O . LEU A 1 179 ? 15.551 34.757 4.966 1.00 73.31 179 LEU A O 1
ATOM 1462 N N . LEU A 1 180 ? 14.018 33.824 6.325 1.00 71.81 180 LEU A N 1
ATOM 1463 C CA . LEU A 1 180 ? 13.043 34.921 6.290 1.00 71.81 180 LEU A CA 1
ATOM 1464 C C . LEU A 1 180 ? 13.121 35.839 7.521 1.00 71.81 180 LEU A C 1
ATOM 1466 O O . LEU A 1 180 ? 12.446 36.870 7.537 1.00 71.81 180 LEU A O 1
ATOM 1470 N N . GLU A 1 181 ? 13.906 35.457 8.528 1.00 61.72 181 GLU A N 1
ATOM 1471 C CA . GLU A 1 181 ? 14.294 36.272 9.688 1.00 61.72 181 GLU A CA 1
ATOM 1472 C C . GLU A 1 181 ? 15.613 37.008 9.413 1.00 61.72 181 GLU A C 1
ATOM 1474 O O . GLU A 1 181 ? 15.703 38.191 9.817 1.00 61.72 181 GLU A O 1
#

Mean predicted aligned error: 17.79 Å

Sequence (181 aa):
EMRHKAKKEVAKAKEKAYDKLYEKLNPEEGEKELDRAGKDVLQVRVIKDAVKNVLTSEEIVLRRWMEYFEELMNVETERERRLCDVEMKRMKSGKVVGPDEIPVEAWRCLGEMAVKFLTRLFDEILESESMPEEWRRSALVPIYKNKGDAQGQVMICEQQYGFMPGKSTTDAVFALRVLLE

Secondary structure (DSSP, 8-state):
-HHHHHHHHHHHHHHHHHHHHHTT--SSSSHHHHHHHT---SS---EE-TT-PEE-SHHHHHHHHHHHHHHHHH---HHHHHHHHHHHHHPPSSPPP-TT---HHHHHHHTHHHHHHHHHHHHHHHHHT---GGGG---------SSS---S-----TT--TT-TT--HHHHHHHHHHHH-